Protein AF-A0A068NJS9-F1 (afdb_monomer_lite)

Foldseek 3Di:
DDDDDDDPPDDDPPVVVVVVVVPDVLNVVLVVLVVVLVVVLVVPQDPLLVVLQVCLVQCVDPVNVVVVVVVVCVVVVVLCCLVVDVPPPRDNPDDPPVVVVVVVVVVVVVVVNVVSNVSNVVSVVVVVVSVVVSVVVSVVVVVVVVVVVVVVVVVVVVVVVVVCVVVVPPDDVVVVVVVVVVVVVVVVVVVVDDD

Organism: NCBI:txid661478

Sequence (195 aa):
MPNDTDSAQGSPDLTTDVWSSLRLPASERAERLVKNANDVQGQQLSALDRLAVVITDQVGTMGFFLTIFAWTVLWCGYNILASRVPSLHWKAFDPFPAFVSYLLICNVIQILLIPLIMVGQNLQGRHAEIRAQLDFEINQTAEKEVTMILRHLEHQTDLIIQLMKHQNCQVSPEVVRSLRTDQQLTKEIEKEKPT

InterPro domains:
  IPR010406 Protein of unknown function DUF1003 [PF06210] (59-163)

Structure (mmCIF, N/CA/C/O backbone):
data_AF-A0A068NJS9-F1
#
_entry.id   AF-A0A068NJS9-F1
#
loop_
_atom_site.group_PDB
_atom_site.id
_atom_site.type_symbol
_atom_site.label_atom_id
_atom_site.label_alt_id
_atom_site.label_comp_id
_atom_site.label_asym_id
_atom_site.label_entity_id
_atom_site.label_seq_id
_atom_site.pdbx_PDB_ins_code
_atom_site.Cartn_x
_atom_site.Cartn_y
_atom_site.Cartn_z
_atom_site.occupancy
_atom_site.B_iso_or_equiv
_atom_site.auth_seq_id
_atom_site.auth_comp_id
_atom_site.auth_asym_id
_atom_site.auth_atom_id
_atom_site.pdbx_PDB_model_num
ATOM 1 N N . MET A 1 1 ? -61.051 -9.126 -29.078 1.00 48.59 1 MET A N 1
ATOM 2 C CA . MET A 1 1 ? -60.036 -9.770 -28.226 1.00 48.59 1 MET A CA 1
ATOM 3 C C . MET A 1 1 ? -58.873 -8.793 -28.089 1.00 48.59 1 MET A C 1
ATOM 5 O O . MET A 1 1 ? -58.052 -8.753 -28.999 1.00 48.59 1 MET A O 1
ATOM 9 N N . PRO A 1 2 ? -58.863 -7.910 -27.077 1.00 43.09 2 PRO A N 1
ATOM 10 C CA . PRO A 1 2 ? -57.701 -7.092 -26.754 1.00 43.09 2 PRO A CA 1
ATOM 11 C C . PRO A 1 2 ? -56.731 -7.894 -25.875 1.00 43.09 2 PRO A C 1
ATOM 13 O O . PRO A 1 2 ? -57.156 -8.734 -25.089 1.00 43.09 2 PRO A O 1
ATOM 16 N N . ASN A 1 3 ? -55.438 -7.673 -26.089 1.00 44.69 3 ASN A N 1
ATOM 17 C CA . ASN A 1 3 ? -54.331 -8.344 -25.421 1.00 44.69 3 ASN A CA 1
ATOM 18 C C . ASN A 1 3 ? -54.005 -7.595 -24.121 1.00 44.69 3 ASN A C 1
ATOM 20 O O . ASN A 1 3 ? -53.637 -6.421 -24.170 1.00 44.69 3 ASN A O 1
ATOM 24 N N . ASP A 1 4 ? -54.161 -8.271 -22.987 1.00 56.03 4 ASP A N 1
ATOM 25 C CA . ASP A 1 4 ? -53.831 -7.769 -21.657 1.00 56.03 4 ASP A CA 1
ATOM 26 C C . ASP A 1 4 ? -52.308 -7.782 -21.458 1.00 56.03 4 ASP A C 1
ATOM 28 O O . ASP A 1 4 ? -51.721 -8.791 -21.073 1.00 56.03 4 ASP A O 1
ATOM 32 N N . THR A 1 5 ? -51.646 -6.657 -21.716 1.00 52.91 5 THR A N 1
ATOM 33 C CA . THR A 1 5 ? -50.278 -6.410 -21.236 1.00 52.91 5 THR A CA 1
ATOM 34 C C . THR A 1 5 ? -50.160 -4.973 -20.755 1.00 52.91 5 THR A C 1
ATOM 36 O O . THR A 1 5 ? -49.457 -4.165 -21.351 1.00 52.91 5 THR A O 1
ATOM 39 N N . ASP A 1 6 ? -50.890 -4.650 -19.692 1.00 54.09 6 ASP A N 1
ATOM 40 C CA . ASP A 1 6 ? -50.683 -3.423 -18.926 1.00 54.09 6 ASP A CA 1
ATOM 41 C C . ASP A 1 6 ? -51.027 -3.707 -17.458 1.00 54.09 6 ASP A C 1
ATOM 43 O O . ASP A 1 6 ? -52.161 -3.557 -17.013 1.00 54.09 6 ASP A O 1
ATOM 47 N N . SER A 1 7 ? -50.077 -4.299 -16.729 1.00 45.38 7 SER A N 1
ATOM 48 C CA . SER A 1 7 ? -50.098 -4.423 -15.257 1.00 45.38 7 SER A CA 1
ATOM 49 C C . SER A 1 7 ? -48.844 -5.140 -14.745 1.00 45.38 7 SER A C 1
ATOM 51 O O . SER A 1 7 ? -48.897 -6.164 -14.075 1.00 45.38 7 SER A O 1
ATOM 53 N N . ALA A 1 8 ? -47.679 -4.561 -15.024 1.00 46.78 8 ALA A N 1
ATOM 54 C CA . ALA A 1 8 ? -46.511 -4.736 -14.160 1.00 46.78 8 ALA A CA 1
ATOM 55 C C . ALA A 1 8 ? -46.215 -3.399 -13.470 1.00 46.78 8 ALA A C 1
ATOM 57 O O . ALA A 1 8 ? -45.111 -2.865 -13.533 1.00 46.78 8 ALA A O 1
ATOM 58 N N . GLN A 1 9 ? -47.245 -2.819 -12.849 1.00 45.53 9 GLN A N 1
ATOM 59 C CA . GLN A 1 9 ? -47.064 -1.733 -11.900 1.00 45.53 9 GLN A CA 1
ATOM 60 C C . GLN A 1 9 ? -46.498 -2.364 -10.628 1.00 45.53 9 GLN A C 1
ATOM 62 O O . GLN A 1 9 ? -47.219 -3.003 -9.864 1.00 45.53 9 GLN A O 1
ATOM 67 N N . GLY A 1 10 ? -45.171 -2.282 -10.499 1.00 50.97 10 GLY A N 1
ATOM 68 C CA . GLY A 1 10 ? -44.413 -2.792 -9.366 1.00 50.97 10 GLY A CA 1
ATOM 69 C C . GLY A 1 10 ? -44.992 -2.277 -8.054 1.00 50.97 10 GLY A C 1
ATOM 70 O O . GLY A 1 10 ? -45.219 -1.077 -7.891 1.00 50.97 10 GLY A O 1
ATOM 71 N N . SER A 1 11 ? -45.277 -3.215 -7.154 1.00 55.12 11 SER A N 1
ATOM 72 C CA . SER A 1 11 ? -45.684 -2.955 -5.778 1.00 55.12 11 SER A CA 1
ATOM 73 C C . SER A 1 11 ? -44.745 -1.940 -5.119 1.00 55.12 11 SER A C 1
ATOM 75 O O . SER A 1 11 ? -43.539 -2.040 -5.325 1.00 55.12 11 SER A O 1
ATOM 77 N N . PRO A 1 12 ? -45.253 -1.004 -4.299 1.00 56.16 12 PRO A N 1
ATOM 78 C CA . PRO A 1 12 ? -44.400 -0.112 -3.526 1.00 56.16 12 PRO A CA 1
ATOM 79 C C . PRO A 1 12 ? -43.477 -0.950 -2.635 1.00 56.16 12 PRO A C 1
ATOM 81 O O . PRO A 1 12 ? -43.935 -1.848 -1.922 1.00 56.16 12 PRO A O 1
ATOM 84 N N . ASP A 1 13 ? -42.182 -0.669 -2.724 1.00 62.19 13 ASP A N 1
ATOM 85 C CA . ASP A 1 13 ? -41.073 -1.422 -2.143 1.00 62.19 13 ASP A CA 1
ATOM 86 C C . ASP A 1 13 ? -41.045 -1.328 -0.601 1.00 62.19 13 ASP A C 1
ATOM 88 O O . ASP A 1 13 ? -40.125 -0.774 0.002 1.00 62.19 13 ASP A O 1
ATOM 92 N N . LEU A 1 14 ? -42.050 -1.905 0.068 1.00 61.12 14 LEU A N 1
ATOM 93 C CA . LEU A 1 14 ? -42.157 -2.017 1.533 1.00 61.12 14 LEU A CA 1
ATOM 94 C C . LEU A 1 14 ? -40.905 -2.643 2.161 1.00 61.12 14 LEU A C 1
ATOM 96 O O . LEU A 1 14 ? -40.577 -2.376 3.314 1.00 61.12 14 LEU A O 1
ATOM 100 N N . THR A 1 15 ? -40.188 -3.472 1.403 1.00 57.78 15 THR A N 1
ATOM 101 C CA . THR A 1 15 ? -38.929 -4.062 1.847 1.00 57.78 15 THR A CA 1
ATOM 102 C C . THR A 1 15 ? -37.847 -2.995 2.004 1.00 57.78 15 THR A C 1
ATOM 104 O O . THR A 1 15 ? -37.169 -2.997 3.025 1.00 57.78 15 THR A O 1
ATOM 107 N N . THR A 1 16 ? -37.705 -2.040 1.078 1.00 62.84 16 THR A N 1
ATOM 108 C CA . THR A 1 16 ? -36.657 -1.004 1.170 1.00 62.84 16 THR A CA 1
ATOM 109 C C . THR A 1 16 ? -36.868 -0.014 2.319 1.00 62.84 16 THR A C 1
ATOM 111 O O . THR A 1 16 ? -35.885 0.415 2.925 1.00 62.84 16 THR A O 1
ATOM 114 N N . ASP A 1 17 ? -38.120 0.270 2.693 1.00 69.62 17 ASP A N 1
ATOM 115 C CA . ASP A 1 17 ? -38.458 1.187 3.795 1.00 69.62 17 ASP A CA 1
ATOM 116 C C . ASP A 1 17 ? -38.238 0.582 5.192 1.00 69.62 17 ASP A C 1
ATOM 118 O O . ASP A 1 17 ? -37.871 1.269 6.152 1.00 69.62 17 ASP A O 1
ATOM 122 N N . VAL A 1 18 ? -38.404 -0.733 5.337 1.00 68.00 18 VAL A N 1
ATOM 123 C CA . VAL A 1 18 ? -38.132 -1.403 6.618 1.00 68.00 18 VAL A CA 1
ATOM 124 C C . VAL A 1 18 ? -36.626 -1.450 6.886 1.00 68.00 18 VAL A C 1
ATOM 126 O O . VAL A 1 18 ? -36.182 -1.178 7.998 1.00 68.00 18 VAL A O 1
ATOM 129 N N . TRP A 1 19 ? -35.810 -1.720 5.865 1.00 59.50 19 TRP A N 1
ATOM 130 C CA . TRP A 1 19 ? -34.353 -1.743 6.024 1.00 59.50 19 TRP A CA 1
ATOM 131 C C . TRP A 1 19 ? -33.750 -0.349 6.232 1.00 59.50 19 TRP A C 1
ATOM 133 O O . TRP A 1 19 ? -32.758 -0.221 6.950 1.00 59.50 19 TRP A O 1
ATOM 143 N N . SER A 1 20 ? -34.341 0.700 5.647 1.00 67.62 20 SER A N 1
ATOM 144 C CA . SER A 1 20 ? -33.896 2.082 5.865 1.00 67.62 20 SER A CA 1
ATOM 145 C C . SER A 1 20 ? -34.186 2.558 7.293 1.00 67.62 20 SER A C 1
ATOM 147 O O . SER A 1 20 ? -33.343 3.220 7.895 1.00 67.62 20 SER A O 1
ATOM 149 N N . SER A 1 21 ? -35.318 2.149 7.873 1.00 67.88 21 SER A N 1
ATOM 150 C CA . SER A 1 21 ? -35.684 2.469 9.259 1.00 67.88 21 SER A CA 1
ATOM 151 C C . SER A 1 21 ? -34.920 1.647 10.308 1.00 67.88 21 SER A C 1
ATOM 153 O O . SER A 1 21 ? -34.733 2.120 11.429 1.00 67.88 21 SER A O 1
ATOM 155 N N . LEU A 1 22 ? -34.410 0.461 9.946 1.00 64.19 22 LEU A N 1
ATOM 156 C CA . LEU A 1 22 ? -33.531 -0.354 10.798 1.00 64.19 22 LEU A CA 1
ATOM 157 C C . LEU A 1 22 ? -32.040 -0.002 10.677 1.00 64.19 22 LEU A C 1
ATOM 159 O O . LEU A 1 22 ? -31.207 -0.655 11.312 1.00 64.19 22 LEU A O 1
ATOM 163 N N . ARG A 1 23 ? -31.678 0.993 9.857 1.00 63.09 23 ARG A N 1
ATOM 164 C CA . ARG A 1 23 ? -30.291 1.436 9.706 1.00 63.09 23 ARG A CA 1
ATOM 165 C C . ARG A 1 23 ? -29.810 2.001 11.046 1.00 63.09 23 ARG A C 1
ATOM 167 O O . ARG A 1 23 ? -30.133 3.119 11.434 1.00 63.09 23 ARG A O 1
ATOM 174 N N . LEU A 1 24 ? -29.064 1.181 11.783 1.00 65.75 24 LEU A N 1
ATOM 175 C CA . LEU A 1 24 ? -28.563 1.521 13.110 1.00 65.75 24 LEU A CA 1
ATOM 176 C C . LEU A 1 24 ? -27.644 2.751 13.015 1.00 65.75 24 LEU A C 1
ATOM 178 O O . LEU A 1 24 ? -26.811 2.808 12.103 1.00 65.75 24 LEU A O 1
ATOM 182 N N . PRO A 1 25 ? -27.707 3.691 13.975 1.00 67.75 25 PRO A N 1
ATOM 183 C CA . PRO A 1 25 ? -26.847 4.881 13.998 1.00 67.75 25 PRO A CA 1
ATOM 184 C C . PRO A 1 25 ? -25.345 4.541 13.988 1.00 67.75 25 PRO A C 1
ATOM 186 O O . PRO A 1 25 ? -24.523 5.350 13.558 1.00 67.75 25 PRO A O 1
ATOM 189 N N . ALA A 1 26 ? -24.991 3.322 14.407 1.00 67.12 26 ALA A N 1
ATOM 190 C CA . ALA A 1 26 ? -23.654 2.747 14.313 1.00 67.12 26 ALA A CA 1
ATOM 191 C C . ALA A 1 26 ? -23.106 2.720 12.872 1.00 67.12 26 ALA A C 1
ATOM 193 O O . ALA A 1 26 ? -21.956 3.090 12.635 1.00 67.12 26 ALA A O 1
ATOM 194 N N . SER A 1 27 ? -23.942 2.341 11.897 1.00 67.38 27 SER A N 1
ATOM 195 C CA . SER A 1 27 ? -23.546 2.228 10.485 1.00 67.38 27 SER A CA 1
ATOM 196 C C . SER A 1 27 ? -23.246 3.589 9.852 1.00 67.38 27 SER A C 1
ATOM 198 O O . SER A 1 27 ? -22.233 3.746 9.174 1.00 67.38 27 SER A O 1
ATOM 200 N N . GLU A 1 28 ? -24.054 4.609 10.158 1.00 74.56 28 GLU A N 1
ATOM 201 C CA . GLU A 1 28 ? -23.811 5.976 9.688 1.00 74.56 28 GLU A CA 1
ATOM 202 C C . GLU A 1 28 ? -22.553 6.583 10.311 1.00 74.56 28 GLU A C 1
ATOM 204 O O . GLU A 1 28 ? -21.833 7.346 9.663 1.00 74.56 28 GLU A O 1
ATOM 209 N N . ARG A 1 29 ? -22.274 6.261 11.580 1.00 73.00 29 ARG A N 1
ATOM 210 C CA . ARG A 1 29 ? -21.078 6.750 12.267 1.00 73.00 29 ARG A CA 1
ATOM 211 C C . ARG A 1 29 ? -19.814 6.138 11.660 1.00 73.00 29 ARG A C 1
ATOM 213 O O . ARG A 1 29 ? -18.881 6.885 11.376 1.00 73.00 29 ARG A O 1
ATOM 220 N N . ALA A 1 30 ? -19.809 4.832 11.388 1.00 73.12 30 ALA A N 1
ATOM 221 C CA . ALA A 1 30 ? -18.704 4.159 10.704 1.00 73.12 30 ALA A CA 1
ATOM 222 C C . ALA A 1 30 ? -18.457 4.744 9.301 1.00 73.12 30 ALA A C 1
ATOM 224 O O . ALA A 1 30 ? -17.324 5.081 8.964 1.00 73.12 30 ALA A O 1
ATOM 225 N N . GLU A 1 31 ? -19.516 4.963 8.514 1.00 75.69 31 GLU A N 1
ATOM 226 C CA . GLU A 1 31 ? -19.400 5.565 7.180 1.00 75.69 31 GLU A CA 1
ATOM 227 C C . GLU A 1 31 ? -18.829 6.993 7.239 1.00 75.69 31 GLU A C 1
ATOM 229 O O . GLU A 1 31 ? -17.953 7.355 6.451 1.00 75.69 31 GLU A O 1
ATOM 234 N N . ARG A 1 32 ? -19.261 7.802 8.217 1.00 77.69 32 ARG A N 1
ATOM 235 C CA . ARG A 1 32 ? -18.725 9.156 8.432 1.00 77.69 32 ARG A CA 1
ATOM 236 C C . ARG A 1 32 ? -17.253 9.151 8.837 1.00 77.69 32 ARG A C 1
ATOM 238 O O . ARG A 1 32 ? -16.519 10.004 8.345 1.00 77.69 32 ARG A O 1
ATOM 245 N N . LEU A 1 33 ? -16.821 8.229 9.700 1.00 76.00 33 LEU A N 1
ATOM 246 C CA . LEU A 1 33 ? -15.417 8.110 10.120 1.00 76.00 33 LEU A CA 1
ATOM 247 C C . LEU A 1 33 ? -14.515 7.722 8.941 1.00 76.00 33 LEU A C 1
ATOM 249 O O . LEU A 1 33 ? -13.499 8.375 8.704 1.00 76.00 33 LEU A O 1
ATOM 253 N N . VAL A 1 34 ? -14.934 6.735 8.142 1.00 76.31 34 VAL A N 1
ATOM 254 C CA . VAL A 1 34 ? -14.214 6.316 6.927 1.00 76.31 34 VAL A CA 1
ATOM 255 C C . VAL A 1 34 ? -14.138 7.456 5.909 1.00 76.31 34 VAL A C 1
ATOM 257 O O . VAL A 1 34 ? -13.079 7.713 5.333 1.00 76.31 34 VAL A O 1
ATOM 260 N N . LYS A 1 35 ? -15.241 8.184 5.704 1.00 75.69 35 LYS A N 1
ATOM 261 C CA . LYS A 1 35 ? -15.285 9.312 4.767 1.00 75.69 35 LYS A CA 1
ATOM 262 C C . LYS A 1 35 ? -14.410 10.477 5.230 1.00 75.69 35 LYS A C 1
ATOM 264 O O . LYS A 1 35 ? -13.632 10.993 4.435 1.00 75.69 35 LYS A O 1
ATOM 269 N N . ASN A 1 36 ? -14.471 10.832 6.516 1.00 76.56 36 ASN A N 1
ATOM 270 C CA . ASN A 1 36 ? -13.644 11.890 7.092 1.00 76.56 36 ASN A CA 1
ATOM 271 C C . ASN A 1 36 ? -12.148 11.582 6.937 1.00 76.56 36 ASN A C 1
ATOM 273 O O . ASN A 1 36 ? -11.385 12.447 6.518 1.00 76.56 36 ASN A O 1
ATOM 277 N N . ALA A 1 37 ? -11.739 10.338 7.178 1.00 71.81 37 ALA A N 1
ATOM 278 C CA . ALA A 1 37 ? -10.358 9.924 6.979 1.00 71.81 37 ALA A CA 1
ATOM 279 C C . ALA A 1 37 ? -9.890 10.025 5.524 1.00 71.81 37 ALA A C 1
ATOM 281 O O . ALA A 1 37 ? -8.776 10.482 5.260 1.00 71.81 37 ALA A O 1
ATOM 282 N N . ASN A 1 38 ? -10.746 9.628 4.581 1.00 76.38 38 ASN A N 1
ATOM 283 C CA . ASN A 1 38 ? -10.451 9.732 3.157 1.00 76.38 38 ASN A CA 1
ATOM 284 C C . ASN A 1 38 ? -10.350 11.206 2.707 1.00 76.38 38 ASN A C 1
ATOM 286 O O . ASN A 1 38 ? -9.475 11.556 1.914 1.00 76.38 38 ASN A O 1
ATOM 290 N N . ASP A 1 39 ? -11.185 12.088 3.266 1.00 70.94 39 ASP A N 1
ATOM 291 C CA . ASP A 1 39 ? -11.166 13.532 2.997 1.00 70.94 39 ASP A CA 1
ATOM 292 C C . ASP A 1 39 ? -9.903 14.211 3.566 1.00 70.94 39 ASP A C 1
ATOM 294 O O . ASP A 1 39 ? -9.254 15.009 2.881 1.00 70.94 39 ASP A O 1
ATOM 298 N N . VAL A 1 40 ? -9.499 13.852 4.791 1.00 66.75 40 VAL A N 1
ATOM 299 C CA . VAL A 1 40 ? -8.263 14.341 5.433 1.00 66.75 40 VAL A CA 1
ATOM 300 C C . VAL A 1 40 ? -7.017 13.852 4.680 1.00 66.75 40 VAL A C 1
ATOM 302 O O . VAL A 1 40 ? -6.046 14.600 4.537 1.00 66.75 40 VAL A O 1
ATOM 305 N N . GLN A 1 41 ? -7.046 12.633 4.129 1.00 64.69 41 GLN A N 1
ATOM 306 C CA . GLN A 1 41 ? -5.982 12.113 3.261 1.00 64.69 41 GLN A CA 1
ATOM 307 C C . GLN A 1 41 ? -5.918 12.831 1.912 1.00 64.69 41 GLN A C 1
ATOM 309 O O . GLN A 1 41 ? -4.829 13.179 1.453 1.00 64.69 41 GLN A O 1
ATOM 314 N N . GLY A 1 42 ? -7.068 13.097 1.289 1.00 62.88 42 GLY A N 1
ATOM 315 C CA . GLY A 1 42 ? -7.145 13.804 0.012 1.00 62.88 42 GLY A CA 1
ATOM 316 C C . GLY A 1 42 ? -6.524 15.204 0.052 1.00 62.88 42 GLY A C 1
ATOM 317 O O . GLY A 1 42 ? -5.955 15.639 -0.950 1.00 62.88 42 GLY A O 1
ATOM 318 N N . GLN A 1 43 ? -6.580 15.877 1.206 1.00 61.12 43 GLN A N 1
ATOM 319 C CA . GLN A 1 43 ? -6.036 17.226 1.407 1.00 61.12 43 GLN A CA 1
ATOM 320 C C . GLN A 1 43 ? -4.524 17.281 1.673 1.00 61.12 43 GLN A C 1
ATOM 322 O O . GLN A 1 43 ? -3.923 18.327 1.442 1.00 61.12 43 GLN A O 1
ATOM 327 N N . GLN A 1 44 ? -3.888 16.193 2.125 1.00 64.31 44 GLN A N 1
ATOM 328 C CA . GLN A 1 44 ? -2.449 16.185 2.448 1.00 64.31 44 GLN A CA 1
ATOM 329 C C . GLN A 1 44 ? -1.534 15.746 1.299 1.00 64.31 44 GLN A C 1
ATOM 331 O O . GLN A 1 44 ? -0.314 15.773 1.450 1.00 64.31 44 GLN A O 1
ATOM 336 N N . LEU A 1 45 ? -2.090 15.314 0.170 1.00 68.94 45 LEU A N 1
ATOM 337 C CA . LEU A 1 45 ? -1.305 14.787 -0.943 1.00 68.94 45 LEU A CA 1
ATOM 338 C C . LEU A 1 45 ? -0.848 15.920 -1.866 1.00 68.94 45 LEU A C 1
ATOM 340 O O . LEU A 1 45 ? -1.651 16.463 -2.628 1.00 68.94 45 LEU A O 1
ATOM 344 N N . SER A 1 46 ? 0.449 16.241 -1.846 1.00 78.44 46 SER A N 1
ATOM 345 C CA . SER A 1 46 ? 1.038 17.127 -2.850 1.00 78.44 46 SER A CA 1
ATOM 346 C C . SER A 1 46 ? 0.983 16.472 -4.236 1.00 78.44 46 SER A C 1
ATOM 348 O O . SER A 1 46 ? 0.979 15.245 -4.372 1.00 78.44 46 SER A O 1
ATOM 350 N N . ALA A 1 47 ? 0.969 17.279 -5.301 1.00 78.31 47 ALA A N 1
ATOM 351 C CA . ALA A 1 47 ? 0.983 16.772 -6.676 1.00 78.31 47 ALA A CA 1
ATOM 352 C C . ALA A 1 47 ? 2.208 15.875 -6.953 1.00 78.31 47 ALA A C 1
ATOM 354 O O . ALA A 1 47 ? 2.105 14.892 -7.686 1.00 78.31 47 ALA A O 1
ATOM 355 N N . LEU A 1 48 ? 3.344 16.178 -6.316 1.00 80.12 48 LEU A N 1
ATOM 356 C CA . LEU A 1 48 ? 4.567 15.377 -6.396 1.00 80.12 48 LEU A CA 1
ATOM 357 C C . LEU A 1 48 ? 4.427 14.031 -5.677 1.00 80.12 48 LEU A C 1
ATOM 359 O O . LEU A 1 48 ? 4.883 13.016 -6.197 1.00 80.12 48 LEU A O 1
ATOM 363 N N . ASP A 1 49 ? 3.733 14.000 -4.542 1.00 82.00 49 ASP A N 1
ATOM 364 C CA . ASP A 1 49 ? 3.508 12.767 -3.789 1.00 82.00 49 ASP A CA 1
ATOM 365 C C . ASP A 1 49 ? 2.572 11.822 -4.550 1.00 82.00 49 ASP A C 1
ATOM 367 O O . ASP A 1 49 ? 2.796 10.613 -4.601 1.00 82.00 49 ASP A O 1
ATOM 371 N N . ARG A 1 50 ? 1.554 12.377 -5.225 1.00 82.81 50 ARG A N 1
ATOM 372 C CA . ARG A 1 50 ? 0.684 11.610 -6.129 1.00 82.81 50 ARG A CA 1
ATOM 373 C C . ARG A 1 50 ? 1.468 10.996 -7.283 1.00 82.81 50 ARG A C 1
ATOM 375 O O . ARG A 1 50 ? 1.264 9.824 -7.588 1.00 82.81 50 ARG A O 1
ATOM 382 N N . LEU A 1 51 ? 2.368 11.760 -7.906 1.00 83.25 51 LEU A N 1
ATOM 383 C CA . LEU A 1 51 ? 3.237 11.240 -8.963 1.00 83.25 51 LEU A CA 1
ATOM 384 C C . LEU A 1 51 ? 4.154 10.131 -8.435 1.00 83.25 51 LEU A C 1
ATOM 386 O O . LEU A 1 51 ? 4.259 9.086 -9.071 1.00 83.25 51 LEU A O 1
ATOM 390 N N . ALA A 1 52 ? 4.760 10.317 -7.260 1.00 84.50 52 ALA A N 1
ATOM 391 C CA . ALA A 1 52 ? 5.615 9.309 -6.639 1.00 84.50 52 ALA A CA 1
ATOM 392 C C . ALA A 1 52 ? 4.859 8.001 -6.359 1.00 84.50 52 ALA A C 1
ATOM 394 O O . ALA A 1 52 ? 5.375 6.924 -6.660 1.00 84.50 52 ALA A O 1
ATOM 395 N N . VAL A 1 53 ? 3.624 8.076 -5.852 1.00 84.31 53 VAL A N 1
ATOM 396 C CA . VAL A 1 53 ? 2.787 6.890 -5.606 1.00 84.31 53 VAL A CA 1
ATOM 397 C C . VAL A 1 53 ? 2.405 6.190 -6.904 1.00 84.31 53 VAL A C 1
ATOM 399 O O . VAL A 1 53 ? 2.546 4.975 -6.979 1.00 84.31 53 VAL A O 1
ATOM 402 N N . VAL A 1 54 ? 1.983 6.928 -7.937 1.00 85.62 54 VAL A N 1
ATOM 403 C CA . VAL A 1 54 ? 1.630 6.332 -9.238 1.00 85.62 54 VAL A CA 1
ATOM 404 C C . VAL A 1 54 ? 2.837 5.638 -9.865 1.00 85.62 54 VAL A C 1
ATOM 406 O O . VAL A 1 54 ? 2.718 4.515 -10.349 1.00 85.62 54 VAL A O 1
ATOM 409 N N . ILE A 1 55 ? 4.010 6.276 -9.831 1.00 84.12 55 ILE A N 1
ATOM 410 C CA . ILE A 1 55 ? 5.235 5.673 -10.361 1.00 84.12 55 ILE A CA 1
ATOM 411 C C . ILE A 1 55 ? 5.607 4.430 -9.549 1.00 84.12 55 ILE A C 1
ATOM 413 O O . ILE A 1 55 ? 5.930 3.404 -10.135 1.00 84.12 55 ILE A O 1
ATOM 417 N N . THR A 1 56 ? 5.523 4.488 -8.221 1.00 85.75 56 THR A N 1
ATOM 418 C CA . THR A 1 56 ? 5.857 3.353 -7.348 1.00 85.75 56 THR A CA 1
ATOM 419 C C . THR A 1 56 ? 4.910 2.173 -7.550 1.00 85.75 56 THR A C 1
ATOM 421 O O . THR A 1 56 ? 5.365 1.036 -7.565 1.00 85.75 56 THR A O 1
ATOM 424 N N . ASP A 1 57 ? 3.618 2.421 -7.758 1.00 84.44 57 ASP A N 1
ATOM 425 C CA . ASP A 1 57 ? 2.619 1.379 -8.015 1.00 84.44 57 ASP A CA 1
ATOM 426 C C . ASP A 1 57 ? 2.862 0.673 -9.364 1.00 84.44 57 ASP A C 1
ATOM 428 O O . ASP A 1 57 ? 2.911 -0.556 -9.456 1.00 84.44 57 ASP A O 1
ATOM 432 N N . GLN A 1 58 ? 3.143 1.456 -10.411 1.00 83.62 58 GLN A N 1
ATOM 433 C CA . GLN A 1 58 ? 3.450 0.930 -11.744 1.00 83.62 58 GLN A CA 1
ATOM 434 C C . GLN A 1 58 ? 4.796 0.187 -11.782 1.00 83.62 58 GLN A C 1
ATOM 436 O O . GLN A 1 58 ? 4.888 -0.914 -12.325 1.00 83.62 58 GLN A O 1
ATOM 441 N N . VAL A 1 59 ? 5.842 0.760 -11.177 1.00 82.19 59 VAL A N 1
ATOM 442 C CA . VAL A 1 59 ? 7.200 0.186 -11.156 1.00 82.19 59 VAL A CA 1
ATOM 443 C C . VAL A 1 59 ? 7.309 -0.995 -10.187 1.00 82.19 59 VAL A C 1
ATOM 445 O O . VAL A 1 59 ? 8.055 -1.935 -10.452 1.00 82.19 59 VAL A O 1
ATOM 448 N N . GLY A 1 60 ? 6.562 -0.975 -9.081 1.00 75.94 60 GLY A N 1
ATOM 449 C CA . GLY A 1 60 ? 6.553 -2.018 -8.051 1.00 75.94 60 GLY A CA 1
ATOM 450 C C . GLY A 1 60 ? 5.793 -3.288 -8.442 1.00 75.94 60 GLY A C 1
ATOM 451 O O . GLY A 1 60 ? 5.833 -4.280 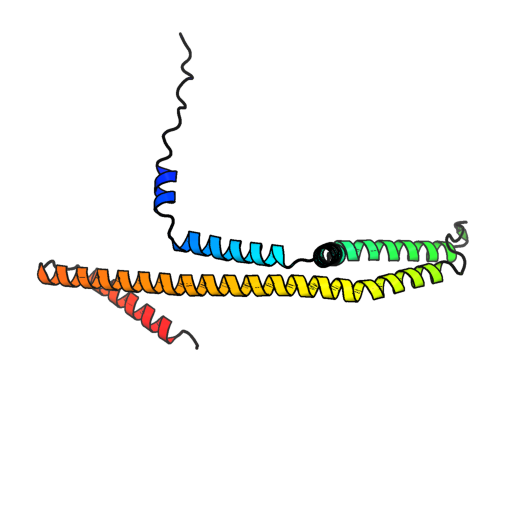-7.715 1.00 75.94 60 GLY A O 1
ATOM 452 N N . THR A 1 61 ? 5.119 -3.292 -9.592 1.00 86.38 61 THR A N 1
ATOM 453 C CA . THR A 1 61 ? 4.385 -4.459 -10.081 1.00 86.38 61 THR A CA 1
ATOM 454 C C . THR A 1 61 ? 5.346 -5.546 -10.581 1.00 86.38 61 THR A C 1
ATOM 456 O O . THR A 1 61 ? 6.205 -5.304 -11.430 1.00 86.38 61 THR A O 1
ATOM 459 N N . MET A 1 62 ? 5.152 -6.792 -10.133 1.00 84.94 62 MET A N 1
ATOM 460 C CA . MET A 1 62 ? 5.998 -7.936 -10.527 1.00 84.94 62 MET A CA 1
ATOM 461 C C . MET A 1 62 ? 6.068 -8.161 -12.048 1.00 84.94 62 MET A C 1
ATOM 463 O O . MET A 1 62 ? 7.112 -8.544 -12.578 1.00 84.94 62 MET A O 1
ATOM 467 N N . GLY A 1 63 ? 4.981 -7.879 -12.772 1.00 88.19 63 GLY A N 1
ATOM 468 C CA . GLY A 1 63 ? 4.943 -7.976 -14.235 1.00 88.19 63 GLY A CA 1
ATOM 469 C C . GLY A 1 63 ? 5.833 -6.950 -14.949 1.00 88.19 63 GLY A C 1
ATOM 470 O O . GLY A 1 63 ? 6.453 -7.277 -15.963 1.00 88.19 63 GLY A O 1
ATOM 471 N N . PHE A 1 64 ? 5.955 -5.733 -14.412 1.00 87.44 64 PHE A N 1
ATOM 472 C CA . PHE A 1 64 ? 6.808 -4.688 -14.983 1.00 87.44 64 PHE A CA 1
ATOM 473 C C . PHE A 1 64 ? 8.291 -5.060 -14.865 1.00 87.44 64 PHE A C 1
ATOM 475 O O . PHE A 1 64 ? 9.027 -5.000 -15.853 1.00 87.44 64 PHE A O 1
ATOM 482 N N . PHE A 1 65 ? 8.701 -5.551 -13.689 1.00 88.12 65 PHE A N 1
ATOM 483 C CA . PHE A 1 65 ? 10.045 -6.085 -13.464 1.00 88.12 65 PHE A CA 1
ATOM 484 C C . PHE A 1 65 ? 10.391 -7.193 -14.465 1.00 88.12 65 PHE A C 1
ATOM 486 O O . PHE A 1 65 ? 11.429 -7.129 -15.125 1.00 88.12 65 PHE A O 1
ATOM 493 N N . LEU A 1 66 ? 9.505 -8.181 -14.624 1.00 90.12 66 LEU A N 1
ATOM 494 C CA . LEU A 1 66 ? 9.739 -9.309 -15.526 1.00 90.12 66 LEU A CA 1
ATOM 495 C C . LEU A 1 66 ? 9.830 -8.857 -16.988 1.00 90.12 66 LEU A C 1
ATOM 497 O O . LEU A 1 66 ? 10.678 -9.352 -17.725 1.00 90.12 66 LEU A O 1
ATOM 501 N N . THR A 1 67 ? 9.018 -7.879 -17.393 1.00 91.38 67 THR A N 1
ATOM 502 C CA . THR A 1 67 ? 9.042 -7.313 -18.750 1.00 91.38 67 THR A CA 1
ATOM 503 C C . THR A 1 67 ? 10.381 -6.640 -19.058 1.00 91.38 67 THR A C 1
ATOM 505 O O . THR A 1 67 ? 11.002 -6.946 -20.076 1.00 91.38 67 THR A O 1
ATOM 508 N N . ILE A 1 68 ? 10.873 -5.771 -18.166 1.00 88.19 68 ILE A N 1
ATOM 509 C CA . ILE A 1 68 ? 12.174 -5.101 -18.342 1.00 88.19 68 ILE A CA 1
ATOM 510 C C . ILE A 1 68 ? 13.324 -6.104 -18.275 1.00 88.19 68 ILE A C 1
ATOM 512 O O . ILE A 1 68 ? 14.273 -6.010 -19.057 1.00 88.19 68 ILE A O 1
ATOM 516 N N . PHE A 1 69 ? 13.253 -7.074 -17.363 1.00 88.81 69 PHE A N 1
ATOM 517 C CA . PHE A 1 69 ? 14.265 -8.114 -17.234 1.00 88.81 69 PHE A CA 1
ATOM 518 C C . PHE A 1 69 ? 14.344 -8.974 -18.500 1.00 88.81 69 PHE A C 1
ATOM 520 O O . PHE A 1 69 ? 15.424 -9.126 -19.069 1.00 88.81 69 PHE A O 1
ATOM 527 N N . ALA A 1 70 ? 13.206 -9.466 -18.994 1.00 92.88 70 ALA A N 1
ATOM 528 C CA . ALA A 1 70 ? 13.133 -10.239 -20.228 1.00 92.88 70 ALA A CA 1
ATOM 529 C C . ALA A 1 70 ? 13.646 -9.427 -21.422 1.00 92.88 70 ALA A C 1
ATOM 531 O O . ALA A 1 70 ? 14.478 -9.922 -22.176 1.00 92.88 70 ALA A O 1
ATOM 532 N N . TRP A 1 71 ? 13.231 -8.164 -21.556 1.00 91.44 71 TRP A N 1
ATOM 533 C CA . TRP A 1 71 ? 13.745 -7.262 -22.588 1.00 91.44 71 TRP A CA 1
ATOM 534 C C . TRP A 1 71 ? 15.269 -7.102 -22.512 1.00 91.44 71 TRP A C 1
ATOM 536 O O . TRP A 1 71 ? 15.957 -7.233 -23.522 1.00 91.44 71 TRP A O 1
ATOM 546 N N . THR A 1 72 ? 15.814 -6.895 -21.311 1.00 86.44 72 THR A N 1
ATOM 547 C CA . THR A 1 72 ? 17.259 -6.733 -21.086 1.00 86.44 72 THR A CA 1
ATOM 548 C C . THR A 1 72 ? 18.030 -8.003 -21.446 1.00 86.44 72 THR A C 1
ATOM 550 O O . THR A 1 72 ? 19.068 -7.928 -22.105 1.00 86.44 72 THR A O 1
ATOM 553 N N . VAL A 1 73 ? 17.524 -9.176 -21.057 1.00 87.88 73 VAL A N 1
ATOM 554 C CA . VAL A 1 73 ? 18.138 -10.474 -21.376 1.00 87.88 73 VAL A CA 1
ATOM 555 C C . VAL A 1 73 ? 18.060 -10.766 -22.871 1.00 87.88 73 VAL A C 1
ATOM 557 O O . VAL A 1 73 ? 19.054 -11.200 -23.447 1.00 87.88 73 VAL A O 1
ATOM 560 N N . LEU A 1 74 ? 16.924 -10.494 -23.517 1.00 89.12 74 LEU A N 1
ATOM 561 C CA . LEU A 1 74 ? 16.758 -10.665 -24.962 1.00 89.12 74 LEU A CA 1
ATOM 562 C C . LEU A 1 74 ? 17.698 -9.742 -25.741 1.00 89.12 74 LEU A C 1
ATOM 564 O O . LEU A 1 74 ? 18.370 -10.193 -26.665 1.00 89.12 74 LEU A O 1
ATOM 568 N N . TRP A 1 75 ? 17.799 -8.475 -25.338 1.00 83.56 75 TRP A N 1
ATOM 569 C CA . TRP A 1 75 ? 18.694 -7.498 -25.953 1.00 83.56 75 TRP A CA 1
ATOM 570 C C . TRP A 1 75 ? 20.172 -7.864 -25.782 1.00 83.56 75 TRP A C 1
ATOM 572 O O . TRP A 1 75 ? 20.945 -7.851 -26.744 1.00 83.56 75 TRP A O 1
ATOM 582 N N . CYS A 1 76 ? 20.573 -8.213 -24.558 1.00 80.50 76 CYS A N 1
ATOM 583 C CA . CYS A 1 76 ? 21.933 -8.644 -24.248 1.00 80.50 76 CYS A CA 1
ATOM 584 C C . CYS A 1 76 ? 22.275 -9.942 -24.992 1.00 80.50 76 CYS A C 1
ATOM 586 O O . CYS A 1 76 ? 23.315 -10.036 -25.643 1.00 80.50 76 CYS A O 1
ATOM 588 N N . GLY A 1 77 ? 21.356 -10.911 -24.978 1.00 81.94 77 GLY A N 1
ATOM 589 C CA . GLY A 1 77 ? 21.466 -12.170 -25.704 1.00 81.94 77 GLY A CA 1
ATOM 590 C C . GLY A 1 77 ? 21.631 -11.954 -27.204 1.00 81.94 77 GLY A C 1
ATOM 591 O O . GLY A 1 77 ? 22.555 -12.512 -27.786 1.00 81.94 77 GLY A O 1
ATOM 592 N N . TYR A 1 78 ? 20.814 -11.090 -27.814 1.00 79.56 78 TYR A N 1
ATOM 593 C CA . TYR A 1 78 ? 20.931 -10.723 -29.227 1.00 79.56 78 TYR A CA 1
ATOM 594 C C . TYR A 1 78 ? 22.301 -10.113 -29.554 1.00 79.56 78 TYR A C 1
ATOM 596 O O . TYR A 1 78 ? 22.952 -10.549 -30.501 1.00 79.56 78 TYR A O 1
ATOM 604 N N . ASN A 1 79 ? 22.790 -9.166 -28.745 1.00 74.94 79 ASN A N 1
ATOM 605 C CA . ASN A 1 79 ? 24.103 -8.546 -28.959 1.00 74.94 79 ASN A CA 1
ATOM 606 C C . ASN A 1 79 ? 25.268 -9.539 -28.791 1.00 74.94 79 ASN A C 1
ATOM 608 O O . ASN A 1 79 ? 26.222 -9.508 -29.570 1.00 74.94 79 ASN A O 1
ATOM 612 N N . ILE A 1 80 ? 25.184 -10.463 -27.826 1.00 72.75 80 ILE A N 1
ATOM 613 C CA . ILE A 1 80 ? 26.188 -11.522 -27.642 1.00 72.75 80 ILE A CA 1
ATOM 614 C C . ILE A 1 80 ? 26.162 -12.508 -28.817 1.00 72.75 80 ILE A C 1
ATOM 616 O O . ILE A 1 80 ? 27.225 -12.855 -29.331 1.00 72.75 80 ILE A O 1
ATOM 620 N N . LEU A 1 81 ? 24.979 -12.944 -29.267 1.00 71.88 81 LEU A N 1
ATOM 621 C CA . LEU A 1 81 ? 24.834 -13.886 -30.383 1.00 71.88 81 LEU A CA 1
ATOM 622 C C . LEU A 1 81 ? 25.316 -13.276 -31.705 1.00 71.88 81 LEU A C 1
ATOM 624 O O . LEU A 1 81 ? 26.041 -13.934 -32.449 1.00 71.88 81 LEU A O 1
ATOM 628 N N . ALA A 1 82 ? 24.983 -12.006 -31.956 1.00 69.31 82 ALA A N 1
ATOM 629 C CA . ALA A 1 82 ? 25.444 -11.259 -33.124 1.00 69.31 82 ALA A CA 1
ATOM 630 C C . ALA A 1 82 ? 26.973 -11.062 -33.136 1.00 69.31 82 ALA A C 1
ATOM 632 O O . ALA A 1 82 ? 27.579 -11.047 -34.201 1.00 69.31 82 ALA A O 1
ATOM 633 N N . SER A 1 83 ? 27.611 -10.951 -31.964 1.00 63.81 83 SER A N 1
ATOM 634 C CA . SER A 1 83 ? 29.070 -10.805 -31.837 1.00 63.81 83 SER A CA 1
ATOM 635 C C . SER A 1 83 ? 29.829 -12.146 -31.880 1.00 63.81 83 SER A C 1
ATOM 637 O O . SER A 1 83 ? 30.940 -12.223 -32.401 1.00 63.81 83 SER A O 1
ATOM 639 N N . ARG A 1 84 ? 29.242 -13.231 -31.350 1.00 62.34 84 ARG A N 1
ATOM 640 C CA . ARG A 1 84 ? 29.896 -14.549 -31.203 1.00 62.34 84 ARG A CA 1
ATOM 641 C C . ARG A 1 84 ? 29.704 -15.504 -32.380 1.00 62.34 84 ARG A C 1
ATOM 643 O O . ARG A 1 84 ? 30.427 -16.496 -32.434 1.00 62.34 84 ARG A O 1
ATOM 650 N N . VAL A 1 85 ? 28.764 -15.247 -33.293 1.00 60.62 85 VAL A N 1
ATOM 651 C CA . VAL A 1 85 ? 28.471 -16.128 -34.439 1.00 60.62 85 VAL A CA 1
ATOM 652 C C . VAL A 1 85 ? 28.810 -15.414 -35.759 1.00 60.62 85 VAL A C 1
ATOM 654 O O . VAL A 1 85 ? 27.947 -14.758 -36.343 1.00 60.62 85 VAL A O 1
ATOM 657 N N . PRO A 1 86 ? 30.044 -15.560 -36.286 1.00 55.78 86 PRO A N 1
ATOM 658 C CA . PRO A 1 86 ? 30.457 -14.936 -37.550 1.00 55.78 86 PRO A CA 1
ATOM 659 C C . PRO A 1 86 ? 29.672 -15.453 -38.765 1.00 55.78 86 PRO A C 1
ATOM 661 O O . PRO A 1 86 ? 29.567 -14.772 -39.780 1.00 55.78 86 PRO A O 1
ATOM 664 N N . SER A 1 87 ? 29.105 -16.659 -38.664 1.00 54.69 87 SER A N 1
ATOM 665 C CA . SER A 1 87 ? 28.406 -17.358 -39.749 1.00 54.69 87 SER A CA 1
ATOM 666 C C . SER A 1 87 ? 27.091 -16.703 -40.176 1.00 54.69 87 SER A C 1
ATOM 668 O O . SER A 1 87 ? 26.560 -17.046 -41.228 1.00 54.69 87 SER A O 1
ATOM 670 N N . LEU A 1 88 ? 26.551 -15.783 -39.371 1.00 57.34 88 LEU A N 1
ATOM 671 C CA . LEU A 1 88 ? 25.206 -15.241 -39.565 1.00 57.34 88 LEU A CA 1
ATOM 672 C C . LEU A 1 88 ? 25.191 -13.876 -40.270 1.00 57.34 88 LEU A C 1
ATOM 674 O O . LEU A 1 88 ? 24.118 -13.352 -40.543 1.00 57.34 88 LEU A O 1
ATOM 678 N N . HIS A 1 89 ? 26.366 -13.307 -40.587 1.00 52.41 89 HIS A N 1
ATOM 679 C CA . HIS A 1 89 ? 26.516 -11.986 -41.222 1.00 52.41 89 HIS A CA 1
ATOM 680 C C . HIS A 1 89 ? 25.720 -10.852 -40.537 1.00 52.41 89 HIS A C 1
ATOM 682 O O . HIS A 1 89 ? 25.477 -9.806 -41.143 1.00 52.41 89 HIS A O 1
ATOM 688 N N . TRP A 1 90 ? 25.324 -11.008 -39.268 1.00 55.09 90 TRP A N 1
ATOM 689 C CA . TRP A 1 90 ? 24.677 -9.930 -38.531 1.00 55.09 90 TRP A CA 1
ATOM 690 C C . TRP A 1 90 ? 25.716 -8.915 -38.078 1.00 55.09 90 TRP A C 1
ATOM 692 O O . TRP A 1 90 ? 26.678 -9.230 -37.382 1.00 55.09 90 TRP A O 1
ATOM 702 N N . LYS A 1 91 ? 25.516 -7.664 -38.492 1.00 54.25 91 LYS A N 1
ATOM 703 C CA . LYS A 1 91 ? 26.315 -6.535 -38.027 1.00 54.25 91 LYS A CA 1
ATOM 704 C C . LYS A 1 91 ? 26.007 -6.337 -36.542 1.00 54.25 91 LYS A C 1
ATOM 706 O O . LYS A 1 91 ? 24.835 -6.192 -36.192 1.00 54.25 91 LYS A O 1
ATOM 711 N N . ALA A 1 92 ? 27.030 -6.342 -35.685 1.00 54.72 92 ALA A N 1
ATOM 712 C CA . ALA A 1 92 ? 26.864 -5.993 -34.277 1.00 54.72 92 ALA A CA 1
ATOM 713 C C . ALA A 1 92 ? 26.165 -4.627 -34.201 1.00 54.72 92 ALA A C 1
ATOM 715 O O . ALA A 1 92 ? 26.694 -3.631 -34.700 1.00 54.72 92 ALA A O 1
ATOM 716 N N . PHE A 1 93 ? 24.945 -4.612 -33.661 1.00 54.09 93 PHE A N 1
ATOM 717 C CA . PHE A 1 93 ? 24.117 -3.409 -33.582 1.00 54.09 93 PHE A CA 1
ATOM 718 C C . PHE A 1 93 ? 24.757 -2.357 -32.656 1.00 54.09 93 PHE A C 1
ATOM 720 O O . PHE A 1 93 ? 24.527 -1.165 -32.839 1.00 54.09 93 PHE A O 1
ATOM 727 N N . ASP A 1 94 ? 25.624 -2.798 -31.735 1.00 55.97 94 ASP A N 1
ATOM 728 C CA . ASP A 1 94 ? 26.355 -1.961 -30.782 1.00 55.97 94 ASP A CA 1
ATOM 729 C C . ASP A 1 94 ? 27.875 -2.272 -30.776 1.00 55.97 94 ASP A C 1
ATOM 731 O O . ASP A 1 94 ? 28.345 -3.166 -30.063 1.00 55.97 94 ASP A O 1
ATOM 735 N N . PRO A 1 95 ? 28.676 -1.584 -31.613 1.00 58.91 95 PRO A N 1
ATOM 736 C CA . PRO A 1 95 ? 30.128 -1.518 -31.466 1.00 58.91 95 PRO A CA 1
ATOM 737 C C . PRO A 1 95 ? 30.511 -0.711 -30.212 1.00 58.91 95 PRO A C 1
ATOM 739 O O . PRO A 1 95 ? 29.915 0.325 -29.928 1.00 58.91 95 PRO A O 1
ATOM 742 N N . PHE A 1 96 ? 31.565 -1.135 -29.505 1.00 50.19 96 PHE A N 1
ATOM 743 C CA . PHE A 1 96 ? 32.196 -0.402 -28.390 1.00 50.19 96 PHE A CA 1
ATOM 744 C C . PHE A 1 96 ? 32.293 1.105 -28.731 1.00 50.19 96 PHE A C 1
ATOM 746 O O . PHE A 1 96 ? 32.991 1.403 -29.705 1.00 50.19 96 PHE A O 1
ATOM 753 N N . PRO A 1 97 ? 31.587 2.057 -28.063 1.00 65.00 97 PRO A N 1
ATOM 754 C CA . PRO A 1 97 ? 31.257 2.168 -26.632 1.00 65.00 97 PRO A CA 1
ATOM 755 C C . PRO A 1 97 ? 29.752 2.299 -26.249 1.00 65.00 97 PRO A C 1
ATOM 757 O O . PRO A 1 97 ? 29.462 2.731 -25.129 1.00 65.00 97 PRO A O 1
ATOM 760 N N . ALA A 1 98 ? 28.780 1.982 -27.115 1.00 71.81 98 ALA A N 1
ATOM 761 C CA . ALA A 1 98 ? 27.362 2.266 -26.814 1.00 71.81 98 ALA A CA 1
ATOM 762 C C . ALA A 1 98 ? 26.765 1.392 -25.681 1.00 71.81 98 ALA A C 1
ATOM 764 O O . ALA A 1 98 ? 25.906 1.852 -24.927 1.00 71.81 98 ALA A O 1
ATOM 765 N N . PHE A 1 99 ? 27.326 0.207 -25.426 1.00 74.75 99 PHE A N 1
ATOM 766 C CA . PHE A 1 99 ? 26.971 -0.584 -24.239 1.00 74.75 99 PHE A CA 1
ATOM 767 C C . PHE A 1 99 ? 27.268 0.157 -22.921 1.00 74.75 99 PHE A C 1
ATOM 769 O O . PHE A 1 99 ? 26.487 0.102 -21.969 1.00 74.75 99 PHE A O 1
ATOM 776 N N . VAL A 1 100 ? 28.389 0.886 -22.864 1.00 81.44 100 VAL A N 1
ATOM 777 C CA . VAL A 1 100 ? 28.801 1.633 -21.666 1.00 81.44 100 VAL A CA 1
ATOM 778 C C . VAL A 1 100 ? 27.875 2.826 -21.430 1.00 81.44 100 VAL A C 1
ATOM 780 O O . VAL A 1 100 ? 27.514 3.092 -20.285 1.00 81.44 100 VAL A O 1
ATOM 783 N N . SER A 1 101 ? 27.441 3.521 -22.487 1.00 82.19 101 SER A N 1
ATOM 784 C CA . SER A 1 101 ? 26.493 4.632 -22.348 1.00 82.19 101 SER A CA 1
ATOM 785 C C . SER A 1 101 ? 25.103 4.156 -21.921 1.00 82.19 101 SER A C 1
ATOM 787 O O . SER A 1 101 ? 24.496 4.792 -21.061 1.00 82.19 101 SER A O 1
ATOM 789 N N . TYR A 1 102 ? 24.629 3.013 -22.430 1.00 84.00 102 TYR A N 1
ATOM 790 C CA . TYR A 1 102 ? 23.389 2.386 -21.962 1.00 84.00 102 TYR A CA 1
ATOM 791 C C . TYR A 1 102 ? 23.445 2.067 -20.462 1.00 84.00 102 TYR A C 1
ATOM 793 O O . TYR A 1 102 ? 22.567 2.488 -19.707 1.00 84.00 102 TYR A O 1
ATOM 801 N N . LEU A 1 103 ? 24.510 1.393 -20.007 1.00 85.56 103 LEU A N 1
ATOM 802 C CA . LEU A 1 103 ? 24.694 1.077 -18.587 1.00 85.56 103 LEU A CA 1
ATOM 803 C C . LEU A 1 103 ? 24.756 2.332 -17.712 1.00 85.56 103 LEU A C 1
ATOM 805 O O . LEU A 1 103 ? 24.154 2.357 -16.639 1.00 85.56 103 LEU A O 1
ATOM 809 N N . LEU A 1 104 ? 25.450 3.375 -18.173 1.00 89.56 104 LEU A N 1
ATOM 810 C CA . LEU A 1 104 ? 25.548 4.647 -17.463 1.00 89.56 104 LEU A CA 1
ATOM 811 C C . LEU A 1 104 ? 24.166 5.296 -17.289 1.00 89.56 104 LEU A C 1
ATOM 813 O O . LEU A 1 104 ? 23.800 5.672 -16.177 1.00 89.56 104 LEU A O 1
ATOM 817 N N . ILE A 1 105 ? 23.382 5.393 -18.368 1.00 89.88 105 ILE A N 1
ATOM 818 C CA . ILE A 1 105 ? 22.042 5.997 -18.340 1.00 89.88 105 ILE A CA 1
ATOM 819 C C . ILE A 1 105 ? 21.112 5.196 -17.420 1.00 89.88 105 ILE A C 1
ATOM 821 O O . ILE A 1 105 ? 20.439 5.780 -16.569 1.00 89.88 105 ILE A O 1
ATOM 825 N N . CYS A 1 106 ? 21.107 3.864 -17.528 1.00 89.31 106 CYS A N 1
ATOM 826 C CA . CYS A 1 106 ? 20.315 3.005 -16.646 1.00 89.31 106 CYS A CA 1
ATOM 827 C C . CYS A 1 106 ? 20.700 3.175 -15.171 1.00 89.31 106 CYS A C 1
ATOM 829 O O . CYS A 1 106 ? 19.816 3.237 -14.319 1.00 89.31 106 CYS A O 1
ATOM 831 N N . ASN A 1 107 ? 21.994 3.276 -14.859 1.00 91.94 107 ASN A N 1
ATOM 832 C CA . ASN A 1 107 ? 22.462 3.438 -13.485 1.00 91.94 107 ASN A CA 1
ATOM 833 C C . ASN A 1 107 ? 22.021 4.777 -12.871 1.00 91.94 107 ASN A C 1
ATOM 835 O O . ASN A 1 107 ? 21.542 4.802 -11.739 1.00 91.94 107 ASN A O 1
ATOM 839 N N . VAL A 1 108 ? 22.099 5.874 -13.631 1.00 93.25 108 VAL A N 1
ATOM 840 C CA . VAL A 1 108 ? 21.606 7.186 -13.179 1.00 93.25 108 VAL A CA 1
ATOM 841 C C . VAL A 1 108 ? 20.105 7.132 -12.882 1.00 93.25 108 VAL A C 1
ATOM 843 O O . VAL A 1 108 ? 19.664 7.611 -11.837 1.00 93.25 108 VAL A O 1
ATOM 846 N N . ILE A 1 109 ? 19.320 6.499 -13.760 1.00 90.88 109 ILE A N 1
ATOM 847 C CA . ILE A 1 109 ? 17.876 6.323 -13.550 1.00 90.88 109 ILE A CA 1
ATOM 848 C C . ILE A 1 109 ? 17.605 5.487 -12.291 1.00 90.88 109 ILE A C 1
ATOM 850 O O . ILE A 1 109 ? 16.738 5.852 -11.501 1.00 90.88 109 ILE A O 1
ATOM 854 N N . GLN A 1 110 ? 18.359 4.407 -12.059 1.00 90.81 110 GLN A N 1
ATOM 855 C CA . GLN A 1 110 ? 18.216 3.563 -10.865 1.00 90.81 110 GLN A CA 1
ATOM 856 C C . GLN A 1 110 ? 18.466 4.334 -9.564 1.00 90.81 110 GLN A C 1
ATOM 858 O O . GLN A 1 110 ? 17.693 4.191 -8.618 1.00 90.81 110 GLN A O 1
ATOM 863 N N . ILE A 1 111 ? 19.507 5.172 -9.517 1.00 93.38 111 ILE A N 1
ATOM 864 C CA . ILE A 1 111 ? 19.824 5.984 -8.331 1.00 93.38 111 ILE A CA 1
ATOM 865 C C . ILE A 1 111 ? 18.677 6.951 -8.007 1.00 93.38 111 ILE A C 1
ATOM 867 O O . ILE A 1 111 ? 18.337 7.119 -6.838 1.00 93.38 111 ILE A O 1
ATOM 871 N N . LEU A 1 112 ? 18.040 7.545 -9.020 1.00 90.19 112 LEU A N 1
ATOM 872 C CA . LEU A 1 112 ? 16.870 8.411 -8.829 1.00 90.19 112 LEU A CA 1
ATOM 873 C C . LEU A 1 112 ? 15.606 7.633 -8.433 1.00 90.19 112 LEU A C 1
ATOM 875 O O . LEU A 1 112 ? 14.740 8.170 -7.742 1.00 90.19 112 LEU A O 1
ATOM 879 N N . LEU A 1 113 ? 15.503 6.368 -8.843 1.00 89.50 113 LEU A N 1
ATOM 880 C CA . LEU A 1 113 ? 14.356 5.515 -8.546 1.00 89.50 113 LEU A CA 1
ATOM 881 C C . LEU A 1 113 ? 14.275 5.140 -7.062 1.00 89.50 113 LEU A C 1
ATOM 883 O O . LEU A 1 113 ? 13.175 5.066 -6.528 1.00 89.50 113 LEU A O 1
ATOM 887 N N . ILE A 1 114 ? 15.407 4.928 -6.381 1.00 90.62 114 ILE A N 1
ATOM 888 C CA . ILE A 1 114 ? 15.416 4.457 -4.984 1.00 90.62 114 ILE A CA 1
ATOM 889 C C . ILE A 1 114 ? 14.707 5.447 -4.033 1.00 90.62 114 ILE A C 1
ATOM 891 O O . ILE A 1 114 ? 13.781 5.022 -3.339 1.00 90.62 114 ILE A O 1
ATOM 895 N N . PRO A 1 115 ? 15.049 6.754 -3.996 1.00 89.00 115 PRO A N 1
ATOM 896 C CA . PRO A 1 115 ? 14.338 7.719 -3.157 1.00 89.00 115 PRO A CA 1
ATOM 897 C C . PRO A 1 115 ? 12.883 7.914 -3.586 1.00 89.00 115 PRO A C 1
ATOM 899 O O . PRO A 1 115 ? 12.013 8.085 -2.737 1.00 89.00 115 PRO A O 1
ATOM 902 N N . LEU A 1 116 ? 12.604 7.861 -4.892 1.00 87.44 116 LEU A N 1
ATOM 903 C CA . LEU A 1 116 ? 11.247 7.998 -5.420 1.00 87.44 116 LEU A CA 1
ATOM 904 C C . LEU A 1 116 ? 10.338 6.862 -4.928 1.00 87.44 116 LEU A C 1
ATOM 906 O O . LEU A 1 116 ? 9.236 7.120 -4.444 1.00 87.44 116 LEU A O 1
ATOM 910 N N . ILE A 1 117 ? 10.835 5.624 -4.990 1.00 88.94 117 ILE A N 1
ATOM 911 C CA . ILE A 1 117 ? 10.159 4.438 -4.457 1.00 88.94 117 ILE A CA 1
ATOM 912 C C . ILE A 1 117 ? 10.011 4.555 -2.939 1.00 88.94 117 ILE A C 1
ATOM 914 O O . ILE A 1 117 ? 8.937 4.276 -2.418 1.00 88.94 117 ILE A O 1
ATOM 918 N N . MET A 1 118 ? 11.044 5.014 -2.223 1.00 89.88 118 MET A N 1
ATOM 919 C CA . MET A 1 118 ? 10.986 5.196 -0.768 1.00 89.88 118 MET A CA 1
ATOM 920 C C . MET A 1 118 ? 9.883 6.181 -0.357 1.00 89.88 118 MET A C 1
ATOM 922 O O . MET A 1 118 ? 9.146 5.914 0.589 1.00 89.88 118 MET A O 1
ATOM 926 N N . VAL A 1 119 ? 9.724 7.292 -1.081 1.00 88.44 119 VAL A N 1
ATOM 927 C CA . VAL A 1 119 ? 8.638 8.256 -0.837 1.00 88.44 119 VAL A CA 1
ATOM 928 C C . VAL A 1 119 ? 7.275 7.629 -1.128 1.00 88.44 119 VAL A C 1
ATOM 930 O O . VAL A 1 119 ? 6.367 7.745 -0.303 1.00 88.44 119 VAL A O 1
ATOM 933 N N . GLY A 1 120 ? 7.130 6.926 -2.256 1.00 86.62 120 GLY A N 1
ATOM 934 C CA . GLY A 1 120 ? 5.885 6.236 -2.598 1.00 86.62 120 GLY A CA 1
ATOM 935 C C . GLY A 1 120 ? 5.492 5.183 -1.560 1.00 86.62 120 GLY A C 1
ATOM 936 O O . GLY A 1 120 ? 4.343 5.153 -1.121 1.00 86.62 120 GLY A O 1
ATOM 937 N N . GLN A 1 121 ? 6.457 4.385 -1.098 1.00 87.75 121 GLN A N 1
ATOM 938 C CA . GLN A 1 121 ? 6.269 3.386 -0.044 1.00 87.75 121 GLN A CA 1
ATOM 939 C C . GLN A 1 121 ? 5.927 4.021 1.305 1.00 87.75 121 GLN A C 1
ATOM 941 O O . GLN A 1 121 ? 5.001 3.564 1.968 1.00 87.75 121 GLN A O 1
ATOM 946 N N . ASN A 1 122 ? 6.622 5.087 1.709 1.00 88.62 122 ASN A N 1
ATOM 947 C CA . ASN A 1 122 ? 6.334 5.791 2.960 1.00 88.62 122 ASN A CA 1
ATOM 948 C C . ASN A 1 122 ? 4.901 6.347 2.968 1.00 88.62 122 ASN A C 1
ATOM 950 O O . ASN A 1 122 ? 4.181 6.241 3.961 1.00 88.62 122 ASN A O 1
ATOM 954 N N . LEU A 1 123 ? 4.453 6.889 1.834 1.00 85.38 123 LEU A N 1
ATOM 955 C CA . LEU A 1 123 ? 3.098 7.406 1.707 1.00 85.38 123 LEU A CA 1
ATOM 956 C C . LEU A 1 123 ? 2.041 6.291 1.728 1.00 85.38 123 LEU A C 1
ATOM 958 O O . LEU A 1 123 ? 1.042 6.417 2.436 1.00 85.38 123 LEU A O 1
ATOM 962 N N . GLN A 1 124 ? 2.277 5.186 1.014 1.00 85.50 124 GLN A N 1
ATOM 963 C CA . GLN A 1 124 ? 1.417 3.997 1.072 1.00 85.50 124 GLN A CA 1
ATOM 964 C C . GLN A 1 124 ? 1.357 3.403 2.491 1.00 85.50 124 GLN A C 1
ATOM 966 O O . GLN A 1 124 ? 0.277 3.040 2.955 1.00 85.50 124 GLN A O 1
ATOM 971 N N . GLY A 1 125 ? 2.485 3.366 3.206 1.00 86.44 125 GLY A N 1
ATOM 972 C CA . GLY A 1 125 ? 2.573 2.902 4.592 1.00 86.44 125 GLY A CA 1
ATOM 973 C C . GLY A 1 125 ? 1.768 3.776 5.549 1.00 86.44 125 GLY A C 1
ATOM 974 O O . GLY A 1 125 ? 0.955 3.261 6.312 1.00 86.44 125 GLY A O 1
ATOM 975 N N . ARG A 1 126 ? 1.890 5.104 5.433 1.00 85.62 126 ARG A N 1
ATOM 976 C CA . ARG A 1 126 ? 1.081 6.051 6.215 1.00 85.62 126 ARG A CA 1
ATOM 977 C C . ARG A 1 126 ? -0.417 5.884 5.947 1.00 85.62 126 ARG A C 1
ATOM 979 O O . ARG A 1 126 ? -1.226 5.991 6.865 1.00 85.62 126 ARG A O 1
ATOM 986 N N . HIS A 1 127 ? -0.806 5.605 4.701 1.00 83.44 127 HIS A N 1
ATOM 987 C CA . HIS A 1 127 ? -2.205 5.321 4.367 1.00 83.44 127 HIS A CA 1
ATOM 988 C C . HIS A 1 127 ? -2.702 4.019 5.001 1.00 83.44 127 HIS A C 1
ATOM 990 O O . HIS A 1 127 ? -3.820 3.985 5.519 1.00 83.44 127 HIS A O 1
ATOM 996 N N . ALA A 1 128 ? -1.880 2.968 4.973 1.00 86.25 128 ALA A N 1
ATOM 997 C CA . ALA A 1 128 ? -2.196 1.691 5.600 1.00 86.25 128 ALA A CA 1
ATOM 998 C C . ALA A 1 128 ? -2.326 1.825 7.126 1.00 86.25 128 ALA A C 1
ATOM 1000 O O . ALA A 1 128 ? -3.257 1.271 7.703 1.00 86.25 128 ALA A O 1
ATOM 1001 N N . GLU A 1 129 ? -1.456 2.610 7.763 1.00 88.75 129 GLU A N 1
ATOM 1002 C CA . GLU A 1 129 ? -1.497 2.863 9.205 1.00 88.75 129 GLU A CA 1
ATOM 1003 C C . GLU A 1 129 ? -2.767 3.612 9.625 1.00 88.75 129 GLU A C 1
ATOM 1005 O O . GLU A 1 129 ? -3.466 3.166 10.531 1.00 88.75 129 GLU A O 1
ATOM 1010 N N . ILE A 1 130 ? -3.114 4.706 8.938 1.00 85.25 130 ILE A N 1
ATOM 1011 C CA . ILE A 1 130 ? -4.344 5.463 9.226 1.00 85.25 130 ILE A CA 1
ATOM 1012 C C . ILE A 1 130 ? -5.575 4.563 9.066 1.00 85.25 130 ILE A C 1
ATOM 1014 O O . ILE A 1 130 ? -6.462 4.578 9.917 1.00 85.25 130 ILE A O 1
ATOM 1018 N N . ARG A 1 131 ? -5.624 3.747 8.003 1.00 85.00 131 ARG A N 1
ATOM 1019 C CA . ARG A 1 131 ? -6.721 2.792 7.798 1.00 85.00 131 ARG A CA 1
ATOM 1020 C C . ARG A 1 131 ? -6.806 1.785 8.945 1.00 85.00 131 ARG A C 1
ATOM 1022 O O . ARG A 1 131 ? -7.887 1.591 9.484 1.00 85.00 131 ARG A O 1
ATOM 1029 N N . ALA A 1 132 ? -5.676 1.217 9.361 1.00 87.25 132 ALA A N 1
ATOM 1030 C CA . ALA A 1 132 ? -5.635 0.280 10.478 1.00 87.25 132 ALA A CA 1
ATOM 1031 C C . ALA A 1 132 ? -6.099 0.919 11.801 1.00 87.25 132 ALA A C 1
ATOM 1033 O O . ALA A 1 132 ? -6.819 0.282 12.566 1.00 87.25 132 ALA A O 1
ATOM 1034 N N . GLN A 1 133 ? -5.732 2.179 12.064 1.00 87.94 133 GLN A N 1
ATOM 1035 C CA . GLN A 1 133 ? -6.188 2.912 13.251 1.00 87.94 133 GLN A CA 1
ATOM 1036 C C . GLN A 1 133 ? -7.708 3.133 13.245 1.00 87.94 133 GLN A C 1
ATOM 1038 O O . GLN A 1 133 ? -8.357 2.945 14.273 1.00 87.94 133 GLN A O 1
ATOM 1043 N N . LEU A 1 134 ? -8.287 3.481 12.095 1.00 86.50 134 LEU A N 1
ATOM 1044 C CA . LEU A 1 134 ? -9.734 3.675 11.956 1.00 86.50 134 LEU A CA 1
ATOM 1045 C C . LEU A 1 134 ? -10.503 2.369 12.108 1.00 86.50 134 LEU A C 1
ATOM 1047 O O . LEU A 1 134 ? -11.494 2.326 12.834 1.00 86.50 134 LEU A O 1
ATOM 1051 N N . ASP A 1 135 ? -10.032 1.303 11.460 1.00 87.00 135 ASP A N 1
ATOM 1052 C CA . ASP A 1 135 ? -10.634 -0.024 11.583 1.00 87.00 135 ASP A CA 1
ATOM 1053 C C . ASP A 1 135 ? -10.610 -0.483 13.049 1.00 87.00 135 ASP A C 1
ATOM 1055 O O . ASP A 1 135 ? -11.594 -1.024 13.558 1.00 87.00 135 ASP A O 1
ATOM 1059 N N . PHE A 1 136 ? -9.523 -0.189 13.769 1.00 88.25 136 PHE A N 1
ATOM 1060 C CA . PHE A 1 136 ? -9.408 -0.469 15.196 1.00 88.25 136 PHE A CA 1
ATOM 1061 C C . PHE A 1 136 ? -10.389 0.349 16.054 1.00 88.25 136 PHE A C 1
ATOM 1063 O O . PHE A 1 136 ? -11.020 -0.203 16.959 1.00 88.25 136 PHE A O 1
ATOM 1070 N N . GLU A 1 137 ? -10.556 1.646 15.782 1.00 87.38 137 GLU A N 1
ATOM 1071 C CA . GLU A 1 137 ? -11.505 2.505 16.505 1.00 87.38 137 GLU A CA 1
ATOM 1072 C C . GLU A 1 137 ? -12.965 2.088 16.263 1.00 87.38 137 GLU A C 1
ATOM 1074 O O . GLU A 1 137 ? -13.762 2.012 17.207 1.00 87.38 137 GLU A O 1
ATOM 1079 N N . ILE A 1 138 ? -13.311 1.766 15.014 1.00 86.12 138 ILE A N 1
ATOM 1080 C CA . ILE A 1 138 ? -14.630 1.242 14.645 1.00 86.12 138 ILE A CA 1
ATOM 1081 C C . ILE A 1 138 ? -14.882 -0.075 15.376 1.00 86.12 138 ILE A C 1
ATOM 1083 O O . ILE A 1 138 ? -15.940 -0.232 15.986 1.00 86.12 138 ILE A O 1
ATOM 1087 N N . ASN A 1 139 ? -13.907 -0.989 15.384 1.00 87.75 139 ASN A N 1
ATOM 1088 C CA . ASN A 1 139 ? -14.058 -2.275 16.054 1.00 87.75 139 ASN A CA 1
ATOM 1089 C C . ASN A 1 139 ? -14.252 -2.115 17.571 1.00 87.75 139 ASN A C 1
ATOM 1091 O O . ASN A 1 139 ? -15.185 -2.681 18.131 1.00 87.75 139 ASN A O 1
ATOM 1095 N N . GLN A 1 140 ? -13.454 -1.272 18.236 1.00 87.56 140 GLN A N 1
ATOM 1096 C CA . GLN A 1 140 ? -13.649 -0.978 19.661 1.00 87.56 140 GLN A CA 1
ATOM 1097 C C . GLN A 1 140 ? -15.022 -0.370 19.961 1.00 87.56 140 GLN A C 1
ATOM 1099 O O . GLN A 1 140 ? -15.620 -0.634 21.007 1.00 87.56 140 GLN A O 1
ATOM 1104 N N . THR A 1 141 ? -15.514 0.493 19.075 1.00 85.75 141 THR A N 1
ATOM 1105 C CA . THR A 1 141 ? -16.832 1.111 19.237 1.00 85.75 141 THR A CA 1
ATOM 1106 C C . THR A 1 141 ? -17.932 0.067 19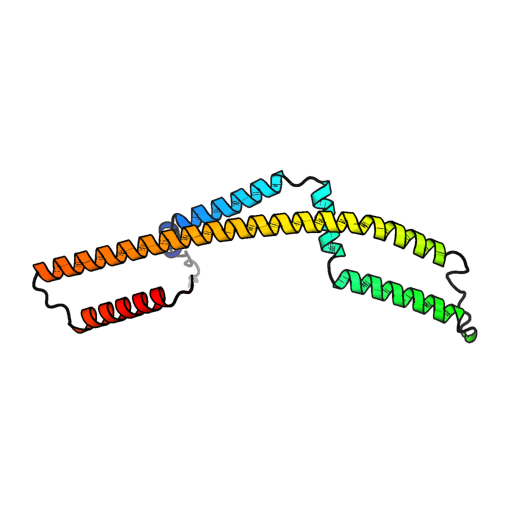.073 1.00 85.75 141 THR A C 1
ATOM 1108 O O . THR A 1 141 ? -18.829 -0.001 19.913 1.00 85.75 141 THR A O 1
ATOM 1111 N N . ALA A 1 142 ? -17.817 -0.808 18.072 1.00 84.31 142 ALA A N 1
ATOM 1112 C CA . ALA A 1 142 ? -18.737 -1.918 17.862 1.00 84.31 142 ALA A CA 1
ATOM 1113 C C . ALA A 1 142 ? -18.754 -2.878 19.062 1.00 84.31 142 ALA A C 1
ATOM 1115 O O . ALA A 1 142 ? -19.827 -3.238 19.538 1.00 84.31 142 ALA A O 1
ATOM 1116 N N . GLU A 1 143 ? -17.593 -3.231 19.623 1.00 87.81 143 GLU A N 1
ATOM 1117 C CA . GLU A 1 143 ? -17.512 -4.070 20.827 1.00 87.81 143 GLU A CA 1
ATOM 1118 C C . GLU A 1 143 ? -18.251 -3.445 22.021 1.00 87.81 143 GLU A C 1
ATOM 1120 O O . GLU A 1 143 ? -18.989 -4.134 22.735 1.00 87.81 143 GLU A O 1
ATOM 1125 N N . LYS A 1 144 ? -18.110 -2.129 22.232 1.00 87.00 144 LYS A N 1
ATOM 1126 C CA . LYS A 1 144 ? -18.825 -1.404 23.297 1.00 87.00 144 LYS A CA 1
ATOM 1127 C C . LYS A 1 144 ? -20.333 -1.401 23.072 1.00 87.00 144 LYS A C 1
ATOM 1129 O O . LYS A 1 144 ? -21.085 -1.626 24.021 1.00 87.00 144 LYS A O 1
ATOM 1134 N N . GLU A 1 145 ? -20.776 -1.155 21.843 1.00 84.38 145 GLU A N 1
ATOM 1135 C CA . GLU A 1 145 ? -22.197 -1.152 21.486 1.00 84.38 145 GLU A CA 1
ATOM 1136 C C . GLU A 1 145 ? -22.815 -2.545 21.652 1.00 84.38 145 GLU A C 1
ATOM 1138 O O . GLU A 1 145 ? -23.857 -2.679 22.293 1.00 84.38 145 GLU A O 1
ATOM 1143 N N . VAL A 1 146 ? -22.132 -3.597 21.192 1.00 86.75 146 VAL A N 1
ATOM 1144 C CA . VAL A 1 146 ? -22.549 -4.994 21.388 1.00 86.75 146 VAL A CA 1
ATOM 1145 C C . VAL A 1 146 ? -22.639 -5.333 22.875 1.00 86.75 146 VAL A C 1
ATOM 1147 O O . VAL A 1 146 ? -23.645 -5.879 23.323 1.00 86.75 146 VAL A O 1
ATOM 1150 N N . THR A 1 147 ? -21.642 -4.939 23.669 1.00 86.31 147 THR A N 1
ATOM 1151 C CA . THR A 1 147 ? -21.654 -5.140 25.128 1.00 86.31 147 THR A CA 1
ATOM 1152 C C . THR A 1 147 ? -22.826 -4.411 25.792 1.00 86.31 147 THR A C 1
ATOM 1154 O O . THR A 1 147 ? -23.455 -4.938 26.710 1.00 86.31 147 THR A O 1
ATOM 1157 N N . MET A 1 148 ? -23.150 -3.198 25.339 1.00 85.88 148 MET A N 1
ATOM 1158 C CA . MET A 1 148 ? -24.293 -2.439 25.845 1.00 85.88 148 MET A CA 1
ATOM 1159 C C . MET A 1 148 ? -25.622 -3.122 25.497 1.00 85.88 148 MET A C 1
ATOM 1161 O O . MET A 1 148 ? -26.491 -3.224 26.363 1.00 85.88 148 MET A O 1
ATOM 1165 N N . ILE A 1 149 ? -25.762 -3.636 24.271 1.00 87.56 149 ILE A N 1
ATOM 1166 C CA . ILE A 1 149 ? -26.942 -4.395 23.834 1.00 87.56 149 ILE A CA 1
ATOM 1167 C C . ILE A 1 149 ? -27.094 -5.675 24.664 1.00 87.56 149 ILE A C 1
ATOM 1169 O O . ILE A 1 149 ? -28.181 -5.938 25.172 1.00 87.56 149 ILE A O 1
ATOM 1173 N N . LEU A 1 150 ? -26.008 -6.428 24.869 1.00 87.06 150 LEU A N 1
ATOM 1174 C CA . LEU A 1 150 ? -25.984 -7.625 25.718 1.00 87.06 150 LEU A CA 1
ATOM 1175 C C . LEU A 1 150 ? -26.449 -7.316 27.144 1.00 87.06 150 LEU A C 1
ATOM 1177 O O . LEU A 1 150 ? -27.331 -8.000 27.658 1.00 87.06 150 LEU A O 1
ATOM 1181 N N . ARG A 1 151 ? -25.937 -6.241 27.757 1.00 84.62 151 ARG A N 1
ATOM 1182 C CA . ARG A 1 151 ? -26.393 -5.809 29.088 1.00 84.62 151 ARG A CA 1
ATOM 1183 C C . ARG A 1 151 ? -27.866 -5.425 29.109 1.00 84.62 151 ARG A C 1
ATOM 1185 O O . ARG A 1 151 ? -28.558 -5.710 30.083 1.00 84.62 151 ARG A O 1
ATOM 1192 N N . HIS A 1 152 ? -28.353 -4.762 28.063 1.00 85.88 152 HIS A N 1
ATOM 1193 C CA . HIS A 1 152 ? -29.759 -4.388 27.986 1.00 85.88 152 HIS A CA 1
ATOM 1194 C C . HIS A 1 152 ? -30.663 -5.621 27.846 1.00 85.88 152 HIS A C 1
ATOM 1196 O O . HIS A 1 152 ? -31.691 -5.695 28.514 1.00 85.88 152 HIS A O 1
ATOM 1202 N N . LEU A 1 153 ? -30.257 -6.611 27.047 1.00 86.19 153 LEU A N 1
ATOM 1203 C CA . LEU A 1 153 ? -30.956 -7.891 26.905 1.00 86.19 153 LEU A CA 1
ATOM 1204 C C . LEU A 1 153 ? -30.967 -8.694 28.209 1.00 86.19 153 LEU A C 1
ATOM 1206 O O . LEU A 1 153 ? -32.009 -9.231 28.587 1.00 86.19 153 LEU A O 1
ATOM 1210 N N . GLU A 1 154 ? -29.842 -8.749 28.922 1.00 84.38 154 GLU A N 1
ATOM 1211 C CA . GLU A 1 154 ? -29.762 -9.403 30.231 1.00 84.38 154 GLU A CA 1
ATOM 1212 C C . GLU A 1 154 ? -30.698 -8.718 31.237 1.00 84.38 154 GLU A C 1
ATOM 1214 O O . GLU A 1 154 ? -31.503 -9.380 31.891 1.00 84.38 154 GLU A O 1
ATOM 1219 N N . HIS A 1 155 ? -30.707 -7.381 31.264 1.00 84.38 155 HIS A N 1
ATOM 1220 C CA . HIS A 1 155 ? -31.617 -6.613 32.113 1.00 84.38 155 HIS A CA 1
ATOM 1221 C C . HIS A 1 155 ? -33.098 -6.846 31.771 1.00 84.38 155 HIS A C 1
ATOM 1223 O O . HIS A 1 155 ? -33.917 -7.041 32.669 1.00 84.38 155 HIS A O 1
ATOM 1229 N N . GLN A 1 156 ? -33.459 -6.862 30.484 1.00 84.62 156 GLN A N 1
ATOM 1230 C CA . GLN A 1 156 ? -34.823 -7.178 30.050 1.00 84.62 156 GLN A CA 1
ATOM 1231 C C . GLN A 1 156 ? -35.228 -8.600 30.458 1.00 84.62 156 GLN A C 1
ATOM 1233 O O . GLN A 1 156 ? -36.346 -8.809 30.929 1.00 84.62 156 GLN A O 1
ATOM 1238 N N . THR A 1 157 ? -34.316 -9.565 30.326 1.00 84.75 157 THR A N 1
ATOM 1239 C CA . THR A 1 157 ? -34.545 -10.958 30.732 1.00 84.75 157 THR A CA 1
ATOM 1240 C C . THR A 1 157 ? -34.807 -11.054 32.235 1.00 84.75 157 THR A C 1
ATOM 1242 O O . THR A 1 157 ? -35.769 -11.703 32.649 1.00 84.75 157 THR A O 1
ATOM 1245 N N . ASP A 1 158 ? -34.028 -10.345 33.054 1.00 82.56 158 ASP A N 1
ATOM 1246 C CA . ASP A 1 158 ? -34.233 -10.283 34.503 1.00 82.56 158 ASP A CA 1
ATOM 1247 C C . ASP A 1 158 ? -35.591 -9.679 34.876 1.00 82.56 158 ASP A C 1
ATOM 1249 O O . ASP A 1 158 ? -36.297 -10.222 35.732 1.00 82.56 158 ASP A O 1
ATOM 1253 N N . LEU A 1 159 ? -35.997 -8.589 34.218 1.00 83.38 159 LEU A N 1
ATOM 1254 C CA . LEU A 1 159 ? -37.310 -7.977 34.439 1.00 83.38 159 LEU A CA 1
ATOM 1255 C C . LEU A 1 159 ? -38.450 -8.932 34.072 1.00 83.38 159 LEU A C 1
AT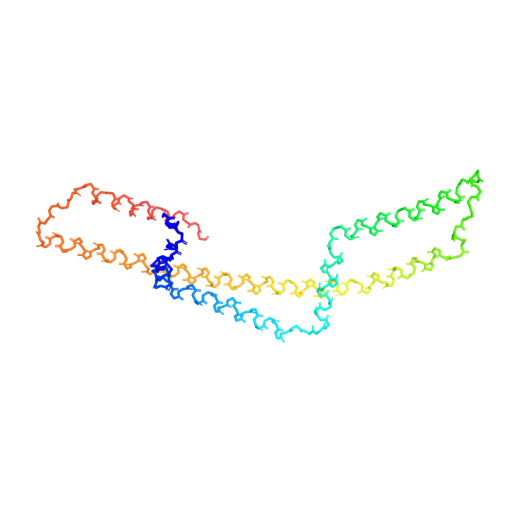OM 1257 O O . LEU A 1 159 ? -39.414 -9.055 34.830 1.00 83.38 159 LEU A O 1
ATOM 1261 N N . ILE A 1 160 ? -38.332 -9.653 32.953 1.00 83.75 160 ILE A N 1
ATOM 1262 C CA . ILE A 1 160 ? -39.312 -10.669 32.550 1.00 83.75 160 ILE A CA 1
ATOM 1263 C C . ILE A 1 160 ? -39.403 -11.766 33.617 1.00 83.75 160 ILE A C 1
ATOM 1265 O O . ILE A 1 160 ? -40.504 -12.124 34.033 1.00 83.75 160 ILE A O 1
ATOM 1269 N N . ILE A 1 161 ? -38.269 -12.263 34.121 1.00 80.31 161 ILE A N 1
ATOM 1270 C CA . ILE A 1 161 ? -38.240 -13.280 35.182 1.00 80.31 161 ILE A CA 1
ATOM 1271 C C . ILE A 1 161 ? -38.898 -12.759 36.471 1.00 80.31 161 ILE A C 1
ATOM 1273 O O . ILE A 1 161 ? -39.646 -13.497 37.120 1.00 80.31 161 ILE A O 1
ATOM 1277 N N . GLN A 1 162 ? -38.657 -11.499 36.848 1.00 78.31 162 GLN A N 1
ATOM 1278 C CA . GLN A 1 162 ? -39.292 -10.879 38.017 1.00 78.31 162 GLN A CA 1
ATOM 1279 C C . GLN A 1 162 ? -40.811 -10.759 37.852 1.00 78.31 162 GLN A C 1
ATOM 1281 O O . GLN A 1 162 ? -41.553 -11.134 38.764 1.00 78.31 162 GLN A O 1
ATOM 1286 N N . LEU A 1 163 ? -41.282 -10.303 36.688 1.00 80.25 163 LEU A N 1
ATOM 1287 C CA . LEU A 1 163 ? -42.711 -10.225 36.375 1.00 80.25 163 LEU A CA 1
ATOM 1288 C C . LEU A 1 163 ? -43.366 -11.611 36.399 1.00 80.25 163 LEU A C 1
ATOM 1290 O O . LEU A 1 163 ? -44.427 -11.777 37.002 1.00 80.25 163 LEU A O 1
ATOM 1294 N N . MET A 1 164 ? -42.708 -12.627 35.831 1.00 71.50 164 MET A N 1
ATOM 1295 C CA . MET A 1 164 ? -43.206 -14.006 35.856 1.00 71.50 164 MET A CA 1
ATOM 1296 C C . MET A 1 164 ? -43.308 -14.564 37.280 1.00 71.50 164 MET A C 1
ATOM 1298 O O . MET A 1 164 ? -44.316 -15.189 37.615 1.00 71.50 164 MET A O 1
ATOM 1302 N N . LYS A 1 165 ? -42.315 -14.295 38.143 1.00 71.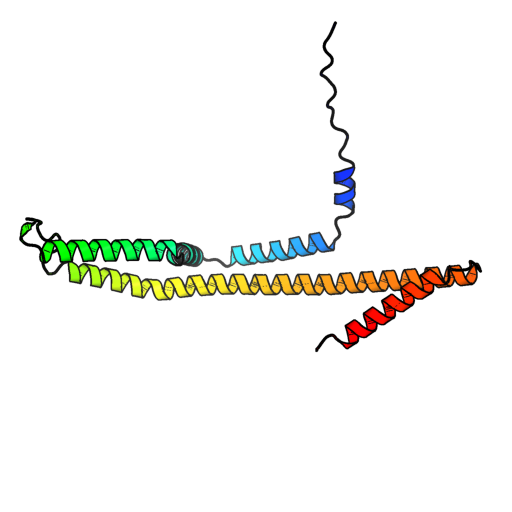06 165 LYS A N 1
ATOM 1303 C CA . LYS A 1 165 ? -42.380 -14.649 39.573 1.00 71.06 165 LYS A CA 1
ATOM 1304 C C . LYS A 1 165 ? -43.582 -14.009 40.260 1.00 71.06 165 LYS A C 1
ATOM 1306 O O . LYS A 1 165 ? -44.258 -14.674 41.039 1.00 71.06 165 LYS A O 1
ATOM 1311 N N . HIS A 1 166 ? -43.853 -12.738 39.972 1.00 69.44 166 HIS A N 1
ATOM 1312 C CA . HIS A 1 166 ? -44.942 -11.999 40.605 1.00 69.44 166 HIS A CA 1
ATOM 1313 C C . HIS A 1 166 ? -46.334 -12.436 40.110 1.00 69.44 166 HIS A C 1
ATOM 1315 O O . HIS A 1 166 ? -47.312 -12.313 40.844 1.00 69.44 166 HIS A O 1
ATOM 1321 N N . GLN A 1 167 ? -46.428 -12.969 38.886 1.00 70.19 167 GLN A N 1
ATOM 1322 C CA . GLN A 1 167 ? -47.667 -13.492 38.294 1.00 70.19 167 GLN A CA 1
ATOM 1323 C C . GLN A 1 167 ? -47.883 -15.001 38.512 1.00 70.19 167 GLN A C 1
ATOM 1325 O O . GLN A 1 167 ? -48.847 -15.556 37.989 1.00 70.19 167 GLN A O 1
ATOM 1330 N N . ASN A 1 168 ? -47.016 -15.679 39.278 1.00 55.38 168 ASN A N 1
ATOM 1331 C CA . ASN A 1 168 ? -47.077 -17.124 39.548 1.00 55.38 168 ASN A CA 1
ATOM 1332 C C . ASN A 1 168 ? -47.172 -17.999 38.275 1.00 55.38 168 ASN A C 1
ATOM 1334 O O . ASN A 1 168 ? -47.651 -19.135 38.321 1.00 55.38 168 ASN A O 1
ATOM 1338 N N . CYS A 1 169 ? -46.712 -17.483 37.130 1.00 55.34 169 CYS A N 1
ATOM 1339 C CA . CYS A 1 169 ? -46.615 -18.261 35.903 1.00 55.34 169 CYS A CA 1
ATOM 1340 C C . CYS A 1 169 ? -45.446 -19.236 36.051 1.00 55.34 169 CYS A C 1
ATOM 1342 O O . CYS A 1 169 ? -44.295 -18.839 36.234 1.00 55.34 169 CYS A O 1
ATOM 1344 N N . GLN A 1 170 ? -45.756 -20.530 36.018 1.00 52.78 170 GLN A N 1
ATOM 1345 C CA . GLN A 1 170 ? -44.775 -21.598 36.136 1.00 52.78 170 GLN A CA 1
ATOM 1346 C C . GLN A 1 170 ? -43.892 -21.584 34.880 1.00 52.78 170 GLN A C 1
ATOM 1348 O O . GLN A 1 170 ? -44.288 -22.057 33.817 1.00 52.78 170 GLN A O 1
ATOM 1353 N N . VAL A 1 171 ? -42.707 -20.980 34.981 1.00 58.56 171 VAL A N 1
ATOM 1354 C CA . VAL A 1 171 ? -41.711 -21.013 33.906 1.00 58.56 171 VAL A CA 1
ATOM 1355 C C . VAL A 1 171 ? -41.300 -22.465 33.699 1.00 58.56 171 VAL A C 1
ATOM 1357 O O . VAL A 1 171 ? -40.938 -23.141 34.665 1.00 58.56 171 VAL A O 1
ATOM 1360 N N . SER A 1 172 ? -41.346 -22.945 32.453 1.00 57.69 172 SER A N 1
ATOM 1361 C CA . SER A 1 172 ? -40.879 -24.293 32.132 1.00 57.69 172 SER A CA 1
ATOM 1362 C C . SER A 1 172 ? -39.444 -24.471 32.661 1.00 57.69 172 SER A C 1
ATOM 1364 O O . SER A 1 172 ? -38.554 -23.699 32.283 1.00 57.69 172 SER A O 1
ATOM 1366 N N . PRO A 1 173 ? -39.184 -25.456 33.541 1.00 61.84 173 PRO A N 1
ATOM 1367 C CA . PRO A 1 173 ? -37.883 -25.646 34.186 1.00 61.84 173 PRO A CA 1
ATOM 1368 C C . PRO A 1 173 ? -36.755 -26.000 33.203 1.00 61.84 173 PRO A C 1
ATOM 1370 O O . PRO A 1 173 ? -35.596 -26.096 33.612 1.00 61.84 173 PRO A O 1
ATOM 1373 N N . GLU A 1 174 ? -37.071 -26.221 31.926 1.00 65.38 174 GLU A N 1
ATOM 1374 C CA . GLU A 1 174 ? -36.094 -26.379 30.847 1.00 65.38 174 GLU A CA 1
ATOM 1375 C C . GLU A 1 174 ? -35.480 -25.049 30.403 1.00 65.38 174 GLU A C 1
ATOM 1377 O O . GLU A 1 174 ? -34.260 -24.971 30.306 1.00 65.38 174 GLU A O 1
ATOM 1382 N N . VAL A 1 175 ? -36.273 -23.982 30.238 1.00 68.19 175 VAL A N 1
ATOM 1383 C CA . VAL A 1 175 ? -35.774 -22.673 29.761 1.00 68.19 175 VAL A CA 1
ATOM 1384 C C . VAL A 1 175 ? -34.832 -22.034 30.784 1.00 68.19 175 VAL A C 1
ATOM 1386 O O . VAL A 1 175 ? -33.787 -21.486 30.445 1.00 68.19 175 VAL A O 1
ATOM 1389 N N . VAL A 1 176 ? -35.155 -22.161 32.075 1.00 69.00 176 VAL A N 1
ATOM 1390 C CA . VAL A 1 176 ? -34.282 -21.678 33.159 1.00 69.00 176 VAL A CA 1
ATOM 1391 C C . VAL A 1 176 ? -32.980 -22.478 33.220 1.00 69.00 176 VAL A C 1
ATOM 1393 O O . VAL A 1 176 ? -31.938 -21.931 33.580 1.00 69.00 176 VAL A O 1
ATOM 1396 N N . ARG A 1 177 ? -33.020 -23.774 32.883 1.00 70.12 177 ARG A N 1
ATOM 1397 C CA . ARG A 1 177 ? -31.815 -24.606 32.819 1.00 70.12 177 ARG A CA 1
ATOM 1398 C C . ARG A 1 177 ? -30.944 -24.215 31.633 1.00 70.12 177 ARG A C 1
ATOM 1400 O O . ARG A 1 177 ? -29.766 -23.980 31.864 1.00 70.12 177 ARG A O 1
ATOM 1407 N N . SER A 1 178 ? -31.506 -24.065 30.434 1.00 69.62 178 SER A N 1
ATOM 1408 C CA . SER A 1 178 ? -30.735 -23.702 29.239 1.00 69.62 178 SER A CA 1
ATOM 1409 C C . SER A 1 178 ? -30.075 -22.327 29.366 1.00 69.62 178 SER A C 1
ATOM 1411 O O . SER A 1 178 ? -28.900 -22.202 29.048 1.00 69.62 178 SER A O 1
ATOM 1413 N N . LEU A 1 179 ? -30.767 -21.331 29.936 1.00 70.19 179 LEU A N 1
ATOM 1414 C CA . LEU A 1 179 ? -30.177 -20.012 30.215 1.00 70.19 179 LEU A CA 1
ATOM 1415 C C . LEU A 1 179 ? -29.025 -20.083 31.228 1.00 70.19 179 LEU A C 1
ATOM 1417 O O . LEU A 1 179 ? -28.021 -19.390 31.085 1.00 70.19 179 LEU A O 1
ATOM 1421 N N . ARG A 1 180 ? -29.148 -20.934 32.255 1.00 73.44 180 ARG A N 1
ATOM 1422 C CA . ARG A 1 180 ? -28.095 -21.115 33.263 1.00 73.44 180 ARG A CA 1
ATOM 1423 C C . ARG A 1 180 ? -26.879 -21.841 32.684 1.00 73.44 180 ARG A C 1
ATOM 1425 O O . ARG A 1 180 ? -25.759 -21.529 33.074 1.00 73.44 180 ARG A O 1
ATOM 1432 N N . THR A 1 181 ? -27.098 -22.791 31.774 1.00 75.62 181 THR A N 1
ATOM 1433 C CA . THR A 1 181 ? -26.024 -23.486 31.055 1.00 75.62 181 THR A CA 1
ATOM 1434 C C . THR A 1 181 ? -25.280 -22.528 30.131 1.00 75.62 181 THR A C 1
ATOM 1436 O O . THR A 1 181 ? -24.055 -22.489 30.188 1.00 75.62 181 THR A O 1
ATOM 1439 N N . ASP A 1 182 ? -25.999 -21.696 29.372 1.00 75.88 182 ASP A N 1
ATOM 1440 C CA . ASP A 1 182 ? -25.389 -20.668 28.521 1.00 75.88 182 ASP A CA 1
ATOM 1441 C C . ASP A 1 182 ? -24.567 -19.682 29.359 1.00 75.88 182 ASP A C 1
ATOM 1443 O O . ASP A 1 182 ? -23.387 -19.493 29.091 1.00 75.88 182 ASP A O 1
ATOM 1447 N N . GLN A 1 183 ? -25.118 -19.163 30.466 1.00 76.00 183 GLN A N 1
ATOM 1448 C CA . GLN A 1 183 ? -24.370 -18.276 31.369 1.00 76.00 183 GLN A CA 1
ATOM 1449 C C . GLN A 1 183 ? -23.117 -18.924 31.978 1.00 76.00 183 GLN A C 1
ATOM 1451 O O . GLN A 1 183 ? -22.143 -18.224 32.261 1.00 76.00 183 GLN A O 1
ATOM 1456 N N . GLN A 1 184 ? -23.128 -20.235 32.234 1.00 74.62 184 GLN A N 1
ATOM 1457 C CA . GLN A 1 184 ? -21.940 -20.943 32.718 1.00 74.62 184 GLN A CA 1
ATOM 1458 C C . GLN A 1 184 ? -20.880 -21.069 31.623 1.00 74.62 184 GLN A C 1
ATOM 1460 O O . GLN A 1 184 ? -19.712 -20.815 31.899 1.00 74.62 184 GLN A O 1
ATOM 1465 N N . LEU A 1 185 ? -21.282 -21.375 30.389 1.00 75.12 185 LEU A N 1
ATOM 1466 C CA . LEU A 1 185 ? -20.374 -21.445 29.244 1.00 75.12 185 LEU A CA 1
ATOM 1467 C C . LEU A 1 185 ? -19.729 -20.087 28.960 1.00 75.12 185 LEU A C 1
ATOM 1469 O O . LEU A 1 185 ? -18.516 -20.019 28.783 1.00 75.12 185 LEU A O 1
ATOM 1473 N N . THR A 1 186 ? -20.493 -18.994 29.009 1.00 71.12 186 THR A N 1
ATOM 1474 C CA . THR A 1 186 ? -19.938 -17.650 28.796 1.00 71.12 186 THR A CA 1
ATOM 1475 C C . THR A 1 186 ? -18.914 -17.278 29.870 1.00 71.12 186 THR A C 1
ATOM 1477 O O . THR A 1 186 ? -17.876 -16.705 29.550 1.00 71.12 186 THR A O 1
ATOM 1480 N N . LYS A 1 187 ? -19.157 -17.644 31.138 1.00 73.31 187 LYS A N 1
ATOM 1481 C CA . LYS A 1 187 ? -18.215 -17.392 32.246 1.00 73.31 18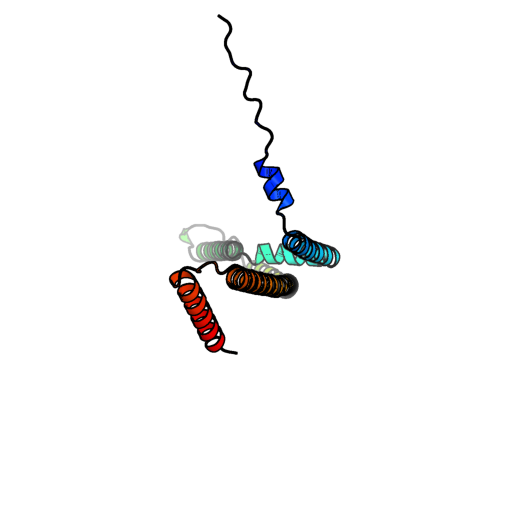7 LYS A CA 1
ATOM 1482 C C . LYS A 1 187 ? -16.940 -18.228 32.159 1.00 73.31 187 LYS A C 1
ATOM 1484 O O . LYS A 1 187 ? -15.885 -17.751 32.572 1.00 73.31 187 LYS A O 1
ATOM 1489 N N . GLU A 1 188 ? -17.029 -19.456 31.655 1.00 74.06 188 GLU A N 1
ATOM 1490 C CA . GLU A 1 188 ? -15.850 -20.290 31.397 1.00 74.06 188 GLU A CA 1
ATOM 1491 C C . GLU A 1 188 ? -15.032 -19.731 30.219 1.00 74.06 188 GLU A C 1
ATOM 1493 O O . GLU A 1 188 ? -13.823 -19.566 30.352 1.00 74.06 188 GLU A O 1
ATOM 1498 N N . ILE A 1 189 ? -15.681 -19.299 29.129 1.00 73.25 189 ILE A N 1
ATOM 1499 C CA . ILE A 1 189 ? -15.009 -18.648 27.986 1.00 73.25 189 ILE A CA 1
ATOM 1500 C C . ILE A 1 189 ? -14.333 -17.330 28.405 1.00 73.25 189 ILE A C 1
ATOM 1502 O O . ILE A 1 189 ? -13.224 -17.033 27.964 1.00 73.25 189 ILE A O 1
ATOM 1506 N N . GLU A 1 190 ? -14.962 -16.536 29.277 1.00 67.50 190 GLU A N 1
ATOM 1507 C CA . GLU A 1 190 ? -14.365 -15.300 29.800 1.00 67.50 190 GLU A CA 1
ATOM 1508 C C . GLU A 1 190 ? -13.151 -15.566 30.706 1.00 67.50 190 GLU A C 1
ATOM 1510 O O . GLU A 1 190 ? -12.200 -14.787 30.699 1.00 67.50 190 GLU A O 1
ATOM 1515 N N . LYS A 1 191 ? -13.130 -16.693 31.430 1.00 67.56 191 LYS A N 1
ATOM 1516 C CA . LYS A 1 191 ? -11.954 -17.148 32.193 1.00 67.56 191 LYS A CA 1
ATOM 1517 C C . LYS A 1 191 ? -10.820 -17.673 31.315 1.00 67.56 191 LYS A C 1
ATOM 1519 O O . LYS A 1 191 ? -9.671 -17.637 31.748 1.00 67.56 191 LYS A O 1
ATOM 1524 N N . GLU A 1 192 ? -11.135 -18.189 30.132 1.00 64.19 192 GLU A N 1
ATOM 1525 C CA . GLU A 1 192 ? -10.166 -18.818 29.231 1.00 64.19 192 GLU A CA 1
ATOM 1526 C C . GLU A 1 192 ? -9.521 -17.823 28.250 1.00 64.19 192 GLU A C 1
ATOM 1528 O O . GLU A 1 192 ? -8.531 -18.157 27.602 1.00 64.19 192 GLU A O 1
ATOM 1533 N N . LYS A 1 193 ? -10.024 -16.582 28.155 1.00 45.56 193 LYS A N 1
ATOM 1534 C CA . LYS A 1 193 ? -9.444 -15.545 27.289 1.00 45.56 193 LYS A CA 1
ATOM 1535 C C . LYS A 1 193 ? -8.083 -15.087 27.856 1.00 45.56 193 LYS A C 1
ATOM 1537 O O . LYS A 1 193 ? -8.060 -14.464 28.919 1.00 45.56 193 LYS A O 1
ATOM 1542 N N . PRO A 1 194 ? -6.945 -15.376 27.193 1.00 50.31 194 PRO A N 1
ATOM 1543 C CA . PRO A 1 194 ? -5.641 -14.949 27.680 1.00 50.31 194 PRO A CA 1
ATOM 1544 C C . PRO A 1 194 ? -5.517 -13.426 27.558 1.00 50.31 194 PRO A C 1
ATOM 1546 O O . PRO A 1 194 ? -5.822 -12.857 26.508 1.00 50.31 194 PRO A O 1
ATOM 1549 N N . THR A 1 195 ? -5.108 -12.801 28.664 1.00 49.97 195 THR A N 1
ATOM 1550 C CA . THR A 1 195 ? -4.708 -11.385 28.764 1.00 49.97 195 THR A CA 1
ATOM 1551 C C . THR A 1 195 ? -3.643 -11.006 27.744 1.00 49.97 195 THR A C 1
ATOM 1553 O O . THR A 1 195 ? -2.724 -11.831 27.533 1.00 49.97 195 THR A O 1
#

Radius of gyration: 34.43 Å; chains: 1; bounding box: 92×44×82 Å

pLDDT: mean 74.96, std 13.02, range [43.09, 93.38]

Secondary stru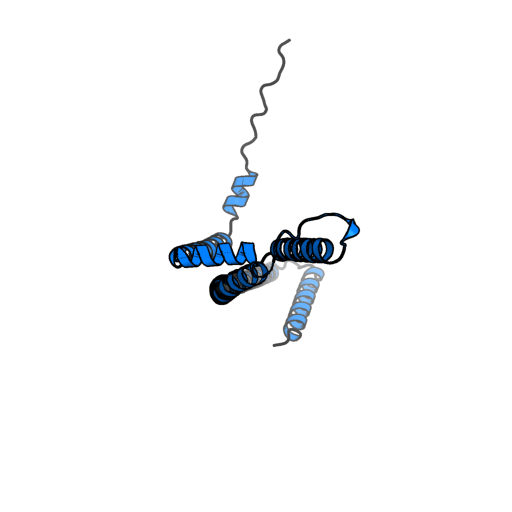cture (DSSP, 8-state):
---------PPP-HHHHHHHHT--HHHHHHHHHHHHHHHHHHHH--HHHHHHHHHHHHHTSHHHHHHHHHHHHHHHHHHHHHHH-GGG----SS-TTHHHHHHHHHHHHHHHHHHHHHHHHHHHHHHHHHHHHHHHHHHHHHHHHHHHHHHHHHHHHHHHHHHHHHTT----HHHHHHHHHHHHHHHHHHHHS--